Protein 9GLG (pdb70)

Nearest PDB structures (foldseek):
  8pdk-assembly1_A  TM=1.006E+00  e=5.054E-26  Thermus thermophilus HB27
  8pfa-assembly1_B  TM=9.956E-01  e=6.028E-24  Thermus thermophilus HB27
  8pe0-assembly1_B  TM=9.947E-01  e=2.847E-23  Thermus thermophilus HB27
  6f8l-assembly1_O  TM=7.050E-01  e=6.659E-19  Thermus thermophilus HB8
  6ejf-assembly1_O  TM=6.370E-01  e=2.970E-19  Thermus thermophilus HB8

Radius of gyration: 21.26 Å; Cα contacts (8 Å, |Δi|>4): 425; chains: 2; bounding box: 48×56×34 Å

Organism: Thermus thermophilus (strain ATCC BAA-163 / DSM 7039 / HB27) (NCBI:txid262724)

Structure (mmCIF, N/CA/C/O backbone):
data_9GLG
#
_entry.id   9GLG
#
_cell.length_a   108.099
_cell.length_b   108.099
_cell.length_c   86.183
_cell.angle_alpha   90.000
_cell.angle_beta   90.000
_cell.angle_gamma   120.000
#
_symmetry.space_group_name_H-M   'H 3'
#
loop_
_entity.id
_entity.type
_entity.pdbx_description
1 polymer 'ATP-binding motif-containing protein pilF'
2 non-polymer "9,9'-[(2R,3R,3aS,5S,7aR,9R,10R,10aS,12S,14aR)-3,5,10,12-tetrahydroxy-5,12-dioxidooctahydro-2H,7H-difuro[3,2-d:3',2'-j][1,3,7,9,2,8]tetraoxadiphosphacyclododecine-2,9-diyl]bis(2-amino-1,9-dihydro-6H-purin-6-one)"
3 non-polymer 'SULFATE ION'
4 non-polymer 'ACETATE ION'
5 water water
#
loop_
_atom_site.group_PDB
_atom_site.id
_atom_site.type_symbol
_atom_site.label_atom_id
_atom_site.label_alt_id
_atom_site.label_comp_id
_atom_site.label_asym_id
_atom_site.label_entity_id
_atom_site.label_seq_id
_atom_site.pdbx_PDB_ins_code
_atom_site.Cartn_x
_atom_site.Cartn_y
_atom_site.Cartn_z
_atom_site.occupancy
_atom_site.B_iso_or_equiv
_atom_site.auth_seq_id
_atom_site.auth_comp_id
_atom_site.auth_asym_id
_atom_site.auth_atom_id
_atom_site.pdbx_PDB_model_num
ATOM 1 N N . LYS A 1 8 ? -24.56108 9.39756 7.64716 1.000 85.16183 164 LYS A N 1
ATOM 2 C CA . LYS A 1 8 ? -25.54360 10.27884 7.02975 1.000 75.06990 164 LYS A CA 1
ATOM 3 C C . LYS A 1 8 ? -24.90519 11.59344 6.59065 1.000 70.22495 164 LYS A C 1
ATOM 4 O O . LYS A 1 8 ? -25.47797 12.66835 6.78163 1.000 74.08222 164 LYS A O 1
ATOM 6 N N . ASP A 1 9 ? -23.71335 11.50289 6.00640 1.000 55.47126 165 ASP A N 1
ATOM 7 C CA . ASP A 1 9 ? -23.05892 12.68253 5.46089 1.000 51.42452 165 ASP A CA 1
ATOM 8 C C . ASP A 1 9 ? -23.83066 13.20503 4.25507 1.000 48.85585 165 ASP A C 1
ATOM 9 O O . ASP A 1 9 ? -24.52377 12.45648 3.56082 1.000 52.12323 165 ASP A O 1
ATOM 14 N N . LEU A 1 10 ? -23.70199 14.50452 4.00292 1.000 45.95374 166 LEU A N 1
ATOM 15 C CA . LEU A 1 10 ? -24.39191 15.10057 2.87083 1.000 41.53916 166 LEU A CA 1
ATOM 16 C C . LEU A 1 10 ? -23.76997 14.62989 1.56286 1.000 42.39627 166 LEU A C 1
ATOM 17 O O . LEU A 1 10 ? -22.55190 14.45716 1.46077 1.000 42.58042 166 LEU A O 1
ATOM 22 N N . LYS A 1 11 ? -24.61946 14.40099 0.56565 1.000 37.76802 167 LYS A N 1
ATOM 23 C CA . LYS A 1 11 ? -24.14823 14.14310 -0.78615 1.000 33.98156 167 LYS A CA 1
ATOM 24 C C . LYS A 1 11 ? -23.86318 15.46368 -1.49845 1.000 35.87971 167 LYS A C 1
ATOM 25 O O . LYS A 1 11 ? -24.16111 16.54850 -0.99164 1.000 36.01352 167 LYS A O 1
ATOM 31 N N . LEU A 1 12 ? -23.28184 15.35713 -2.69695 1.000 30.91226 168 LEU A N 1
ATOM 32 C CA . LEU A 1 12 ? -22.82808 16.53915 -3.42927 1.000 28.17112 168 LEU A CA 1
ATOM 33 C C . LEU A 1 12 ? -23.95518 17.53918 -3.65477 1.000 28.92933 168 LEU A C 1
ATOM 34 O O . LEU A 1 12 ? -23.77192 18.75125 -3.46212 1.000 31.48519 168 LEU A O 1
ATOM 39 N N . GLY A 1 13 ? -25.10752 17.06129 -4.12707 1.000 29.64973 169 GLY A N 1
ATOM 40 C CA . GLY A 1 13 ? -26.18983 17.98509 -4.43101 1.000 32.53894 169 GLY A CA 1
ATOM 41 C C . GLY A 1 13 ? -26.67727 18.71101 -3.19448 1.000 38.26602 169 GLY A C 1
ATOM 42 O O . GLY A 1 13 ? -26.88423 19.93228 -3.21474 1.000 35.66286 169 GLY A O 1
ATOM 43 N N . GLU A 1 14 ? -26.82257 17.97290 -2.09067 1.000 33.95103 170 GLU A N 1
ATOM 44 C CA . GLU A 1 14 ? -27.26229 18.55768 -0.82835 1.000 42.56581 170 GLU A CA 1
ATOM 45 C C . GLU A 1 14 ? -26.28518 19.62220 -0.34952 1.000 37.87273 170 GLU A C 1
ATOM 46 O O . GLU A 1 14 ? -26.70021 20.67359 0.15895 1.000 38.87775 170 GLU A O 1
ATOM 52 N N . LEU A 1 15 ? -24.98252 19.36207 -0.50478 1.000 34.27116 171 LEU A N 1
ATOM 53 C CA . LEU A 1 15 ? -23.96280 20.33056 -0.11306 1.000 32.89586 171 LEU A CA 1
ATOM 54 C C . LEU A 1 15 ? -24.04693 21.58786 -0.96201 1.000 32.81808 171 LEU A C 1
ATOM 55 O O . LEU A 1 15 ? -23.98263 22.70425 -0.43863 1.000 33.09150 171 LEU A O 1
ATOM 60 N N . LEU A 1 16 ? -24.17234 21.42539 -2.28239 1.000 29.82378 172 LEU A N 1
ATOM 61 C CA . LEU A 1 16 ? -24.28702 22.59423 -3.15067 1.000 30.47455 172 LEU A CA 1
ATOM 62 C C . LEU A 1 16 ? -25.55435 23.37961 -2.85442 1.000 33.30569 172 LEU A C 1
ATOM 63 O O . LEU A 1 16 ? -25.54510 24.61485 -2.90368 1.000 31.92453 172 LEU A O 1
ATOM 68 N N . LEU A 1 17 ? -26.66363 22.67863 -2.58086 1.000 31.74085 173 LEU A N 1
ATOM 69 C CA . LEU A 1 17 ? -27.90750 23.35600 -2.22710 1.000 33.03443 173 LEU A CA 1
ATOM 70 C C . LEU A 1 17 ? -27.73671 24.17788 -0.95697 1.000 38.02720 173 LEU A C 1
ATOM 71 O O . LEU A 1 17 ? -28.14484 25.34430 -0.89023 1.000 38.72483 173 LEU A O 1
ATOM 76 N N . GLN A 1 18 ? -27.13533 23.56977 0.06719 1.000 37.73571 174 GLN A N 1
ATOM 77 C CA . GLN A 1 18 ? -26.94936 24.22615 1.35478 1.000 40.41938 174 GLN A CA 1
ATOM 78 C C . GLN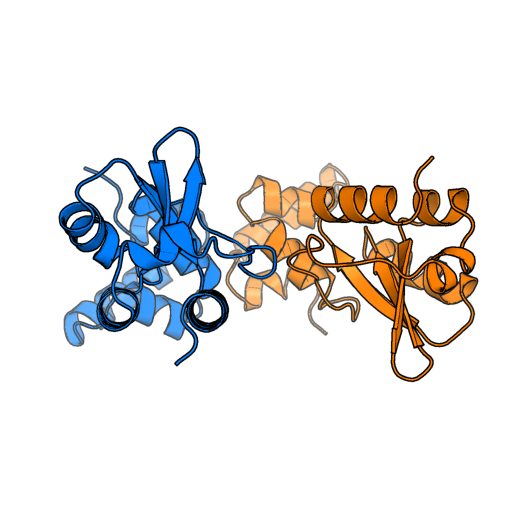 A 1 18 ? -26.02247 25.42685 1.24009 1.000 40.36520 174 GLN A C 1
ATOM 79 O O . GLN A 1 18 ? -26.20546 26.42745 1.94598 1.000 40.55363 174 GLN A O 1
ATOM 85 N N . LYS A 1 19 ? -25.03688 25.34696 0.35878 1.000 34.01266 175 LYS A N 1
ATOM 86 C CA . LYS A 1 19 ? -24.10775 26.45377 0.14730 1.000 38.33955 175 LYS A CA 1
ATOM 87 C C . LYS A 1 19 ? -24.71426 27.57806 -0.68409 1.000 41.66338 175 LYS A C 1
ATOM 88 O O . LYS A 1 19 ? -24.10388 28.64951 -0.79139 1.000 40.55111 175 LYS A O 1
ATOM 94 N N . GLY A 1 20 ? -25.87410 27.35353 -1.29028 1.000 36.37522 176 GLY A N 1
ATOM 95 C CA . GLY A 1 20 ? -26.52200 28.36186 -2.10520 1.000 38.75612 176 GLY A CA 1
ATOM 96 C C . GLY A 1 20 ? -25.99797 28.46132 -3.51629 1.000 38.26187 176 GLY A C 1
ATOM 97 O O . GLY A 1 20 ? -26.22641 29.48201 -4.17872 1.000 35.66343 176 GLY A O 1
ATOM 98 N N . TRP A 1 21 ? -25.30153 27.43238 -4.00532 1.000 31.03260 177 TRP A N 1
ATOM 99 C CA . TRP A 1 21 ? -24.67678 27.50162 -5.31952 1.000 29.37417 177 TRP A CA 1
ATOM 100 C C . TRP A 1 21 ? -25.47885 26.79808 -6.40271 1.000 31.70515 177 TRP A C 1
ATOM 101 O O . TRP A 1 21 ? -25.17774 26.98034 -7.58417 1.000 35.14237 177 TRP A O 1
ATOM 112 N N . ILE A 1 22 ? -26.47496 25.98576 -6.04655 1.000 29.92462 178 ILE A N 1
ATOM 113 C CA . ILE A 1 22 ? -27.45226 25.52710 -7.02145 1.000 30.80837 178 ILE A CA 1
ATOM 114 C C . ILE A 1 22 ? -28.83190 25.69721 -6.40769 1.000 34.18028 178 ILE A C 1
ATOM 115 O O . ILE A 1 22 ? -28.99648 25.75100 -5.18660 1.000 35.26041 178 ILE A O 1
ATOM 120 N N . SER A 1 23 ? -29.83049 25.77982 -7.27512 1.000 34.34040 179 SER A N 1
ATOM 121 C CA . SER A 1 23 ? -31.21683 25.82174 -6.84553 1.000 40.29823 179 SER A CA 1
ATOM 122 C C . SER A 1 23 ? -31.78280 24.40659 -6.73989 1.000 36.65498 179 SER A C 1
ATOM 123 O O . SER A 1 23 ? -31.21007 23.44271 -7.25369 1.000 38.44175 179 SER A O 1
ATOM 126 N N . ARG A 1 24 ? -32.92551 24.28453 -6.05796 1.000 41.47064 180 ARG A N 1
ATOM 127 C CA . ARG A 1 24 ? -33.52976 22.96217 -5.93382 1.000 40.29440 180 ARG A CA 1
ATOM 128 C C . ARG A 1 24 ? -33.98964 22.44341 -7.29266 1.000 44.18118 180 ARG A C 1
ATOM 129 O O . ARG A 1 24 ? -33.86603 21.24678 -7.58260 1.000 44.26263 180 ARG A O 1
ATOM 137 N N . GLU A 1 25 ? -34.50996 23.33306 -8.14209 1.000 45.41347 181 GLU A N 1
ATOM 138 C CA . GLU A 1 25 ? -34.95154 22.92167 -9.47116 1.000 47.28133 181 GLU A CA 1
ATOM 139 C C . GLU A 1 25 ? -33.77414 22.48019 -10.33387 1.000 45.12372 181 GLU A C 1
ATOM 140 O O . GLU A 1 25 ? -33.88224 21.50812 -11.09087 1.000 47.99459 181 GLU A O 1
ATOM 142 N N . ALA A 1 26 ? -32.63673 23.17405 -10.22901 1.000 40.41032 182 ALA A N 1
ATOM 143 C CA . ALA A 1 26 ? -31.45821 22.75399 -10.98201 1.000 39.72626 182 ALA A CA 1
ATOM 144 C C . ALA A 1 26 ? -30.95577 21.39658 -10.50601 1.000 42.02216 182 ALA A C 1
ATOM 145 O O . ALA A 1 26 ? -30.50604 20.57579 -11.31717 1.000 42.24791 182 ALA A O 1
ATOM 147 N N . LEU A 1 27 ? -31.00696 21.14502 -9.19471 1.000 38.30130 183 LEU A N 1
ATOM 148 C CA . LEU A 1 27 ? -30.58061 19.84350 -8.68459 1.000 41.06437 183 LEU A CA 1
ATOM 149 C C . LEU A 1 27 ? -31.50292 18.73827 -9.18173 1.000 39.52048 183 LEU A C 1
ATOM 150 O O . LEU A 1 27 ? -31.03713 17.70553 -9.67805 1.000 40.37422 183 LEU A O 1
ATOM 155 N N . GLU A 1 28 ? -32.81942 18.93710 -9.04983 1.000 39.35649 184 GLU A N 1
ATOM 156 C CA . GLU A 1 28 ? -33.77034 17.93804 -9.52887 1.000 44.49120 184 GLU A CA 1
ATOM 157 C C . GLU A 1 28 ? -33.58747 17.67572 -11.01950 1.000 47.28492 184 GLU A C 1
ATOM 158 O O . GLU A 1 28 ? -33.63734 16.52320 -11.46555 1.000 48.10638 184 GLU A O 1
ATOM 164 N N . GLU A 1 29 ? -33.34405 18.73177 -11.79824 1.000 50.24500 185 GLU A N 1
ATOM 165 C CA . GLU A 1 29 ? -33.13628 18.57865 -13.23447 1.000 48.19317 185 GLU A CA 1
ATOM 166 C C . GLU A 1 29 ? -31.91828 17.71183 -13.53259 1.000 48.09643 185 GLU A C 1
ATOM 167 O O . GLU A 1 29 ? -31.96084 16.85184 -14.42330 1.000 47.36500 185 GLU A O 1
ATOM 173 N N . ALA A 1 30 ? -30.82523 17.92121 -12.79351 1.000 41.73154 186 ALA A N 1
ATOM 174 C CA . ALA A 1 30 ? -29.62020 17.12701 -13.00586 1.000 38.50789 186 ALA A CA 1
ATOM 175 C C . ALA A 1 30 ? -29.81952 15.67795 -12.58438 1.000 43.23850 186 ALA A C 1
ATOM 176 O O . ALA A 1 30 ? -29.32576 14.76076 -13.25146 1.000 44.15395 186 ALA A O 1
ATOM 178 N N . LEU A 1 31 ? -30.51396 15.44899 -11.46691 1.000 40.38381 187 LEU A N 1
ATOM 179 C CA . LEU A 1 31 ? -30.75391 14.07625 -11.02208 1.000 46.14598 187 LEU A CA 1
ATOM 180 C C . LEU A 1 31 ? -31.66114 13.32616 -11.99121 1.000 47.13758 187 LEU A C 1
ATOM 181 O O . LEU A 1 31 ? -31.47408 12.12486 -12.21940 1.000 46.80642 187 LEU A O 1
ATOM 186 N N . VAL A 1 32 ? -32.65088 14.01425 -12.56603 1.000 47.38379 188 VAL A N 1
ATOM 187 C CA . VAL A 1 32 ? -33.54304 13.37187 -13.53151 1.000 50.02392 188 VAL A CA 1
ATOM 188 C C . VAL A 1 32 ? -32.75784 12.93488 -14.76024 1.000 48.56858 188 VAL A C 1
ATOM 189 O O . VAL A 1 32 ? -32.95364 11.83003 -15.28230 1.000 53.52363 188 VAL A O 1
ATOM 193 N N . GLU A 1 33 ? -31.84219 13.78698 -15.22875 1.000 48.90442 189 GLU A N 1
ATOM 194 C CA . GLU A 1 33 ? -31.00673 13.41833 -16.36564 1.000 46.16401 189 GLU A CA 1
ATOM 195 C C . GLU A 1 33 ? -30.09058 12.25663 -16.00845 1.000 43.93361 189 GLU A C 1
ATOM 196 O O . GLU A 1 33 ? -29.96049 11.29419 -16.77347 1.000 46.21590 189 GLU A O 1
ATOM 202 N N . GLN A 1 34 ? -29.45655 12.32212 -14.83433 1.000 43.81610 190 GLN A N 1
ATOM 203 C CA . GLN A 1 34 ? -28.57533 11.23593 -14.41786 1.000 39.65428 190 GLN A CA 1
ATOM 204 C C . GLN A 1 34 ? -29.30822 9.90051 -14.39844 1.000 42.53257 190 GLN A C 1
ATOM 205 O O . GLN A 1 34 ? -28.74061 8.87095 -14.78208 1.000 45.68978 190 GLN A O 1
ATOM 211 N N . GLU A 1 35 ? -30.57099 9.89659 -13.95765 1.000 44.94018 191 GLU A N 1
ATOM 212 C CA . GLU A 1 35 ? -31.34495 8.65981 -13.95194 1.000 49.05028 191 GLU A CA 1
ATOM 213 C C . GLU A 1 35 ? -31.45844 8.06760 -15.35160 1.000 54.20623 191 GLU A C 1
ATOM 214 O O . GLU A 1 35 ? -31.59701 6.84667 -15.50289 1.000 60.74348 191 GLU A O 1
ATOM 216 N N . LYS A 1 36 ? -31.38026 8.90664 -16.38254 1.000 52.96738 192 LYS A N 1
ATOM 217 C CA . LYS A 1 36 ? -31.44576 8.42830 -17.75587 1.000 55.28927 192 LYS A CA 1
ATOM 218 C C . LYS A 1 36 ? -30.07522 8.14831 -18.35704 1.000 58.62309 192 LYS A C 1
ATOM 219 O O . LYS A 1 36 ? -29.95530 7.26734 -19.21620 1.000 64.30902 192 LYS A O 1
ATOM 221 N N . THR A 1 37 ? -29.03439 8.85969 -17.91804 1.000 52.67352 193 THR A N 1
ATOM 222 C CA . THR A 1 37 ? -27.73756 8.82103 -18.58566 1.000 50.91265 193 THR A CA 1
ATOM 223 C C . THR A 1 37 ? -26.63613 8.14788 -17.78552 1.000 46.61972 193 THR A C 1
ATOM 224 O O . THR A 1 37 ? -25.68091 7.64529 -18.38190 1.000 52.11071 193 THR A O 1
ATOM 228 N N . GLY A 1 38 ? -26.72192 8.14747 -16.45896 1.000 42.86198 194 GLY A N 1
ATOM 229 C CA . GLY A 1 38 ? -25.64771 7.62862 -15.64148 1.000 43.69126 194 GLY A CA 1
ATOM 230 C C . GLY A 1 38 ? -24.40771 8.49379 -15.56737 1.000 44.68985 194 GLY A C 1
ATOM 231 O O . GLY A 1 38 ? -23.41205 8.06105 -14.97452 1.000 45.33073 194 GLY A O 1
ATOM 232 N N . ASP A 1 39 ? -24.42490 9.69419 -16.15120 1.000 40.61498 195 ASP A N 1
ATOM 233 C CA . ASP A 1 39 ? -23.28764 10.60006 -16.03578 1.000 38.26968 195 ASP A CA 1
ATOM 234 C C . ASP A 1 39 ? -23.07772 11.01377 -14.58039 1.000 34.48375 195 ASP A C 1
ATOM 235 O O . ASP A 1 39 ? -23.99766 10.97600 -13.75740 1.000 37.97643 195 ASP A O 1
ATOM 240 N N . LEU A 1 40 ? -21.83796 11.39757 -14.26923 1.000 33.38290 196 LEU A N 1
ATOM 241 C CA . LEU A 1 40 ? -21.50650 11.93842 -12.95134 1.000 33.26869 196 LEU A CA 1
ATOM 242 C C . LEU A 1 40 ? -22.32448 13.19026 -12.66805 1.000 34.35196 196 LEU A C 1
ATOM 243 O O . LEU A 1 40 ? -22.47471 14.05235 -13.53748 1.000 33.63098 196 LEU A O 1
ATOM 248 N N . LEU A 1 41 ? -22.82350 13.31299 -11.43236 1.000 31.82560 197 LEU A N 1
ATOM 249 C CA . LEU A 1 41 ? -23.72866 14.42138 -11.12726 1.000 36.01684 197 LEU A CA 1
ATOM 250 C C . LEU A 1 41 ? -23.03855 15.76575 -11.31384 1.000 33.33825 197 LEU A C 1
ATOM 251 O O . LEU A 1 41 ? -23.60036 16.68331 -11.92476 1.000 30.93324 197 LEU A O 1
ATOM 256 N N . GLY A 1 42 ? -21.82317 15.90710 -10.78207 1.000 29.56982 198 GLY A N 1
ATOM 257 C CA . GLY A 1 42 ? -21.11825 17.17486 -10.91817 1.000 27.96554 198 GLY A CA 1
ATOM 258 C C . GLY A 1 42 ? -20.91351 17.57217 -12.36494 1.000 29.39456 198 GLY A C 1
ATOM 259 O O . GLY A 1 42 ? -21.03539 18.74856 -12.71928 1.000 28.42351 198 GLY A O 1
ATOM 260 N N . ARG A 1 43 ? -20.62401 16.59738 -13.22559 1.000 29.42850 199 ARG A N 1
ATOM 261 C CA . ARG A 1 43 ? -20.45259 16.89424 -14.64601 1.000 31.81130 199 ARG A CA 1
ATOM 262 C C . ARG A 1 43 ? -21.74322 17.42585 -15.26282 1.000 28.31173 199 ARG A C 1
ATOM 263 O O . ARG A 1 43 ? -21.71163 18.36527 -16.06987 1.000 30.98576 199 ARG A O 1
ATOM 271 N N . ILE A 1 44 ? -22.88890 16.83418 -14.90391 1.000 27.71731 200 ILE A N 1
ATOM 272 C CA . ILE A 1 44 ? -24.17206 17.33758 -15.39958 1.000 30.45467 200 ILE A CA 1
ATOM 273 C C . ILE A 1 44 ? -24.42098 18.75610 -14.89219 1.000 29.97019 200 ILE A C 1
ATOM 274 O O . ILE A 1 44 ? -24.84117 19.64108 -15.64763 1.000 31.65057 200 ILE A O 1
ATOM 279 N N . LEU A 1 45 ? -24.15957 18.99726 -13.60682 1.000 30.46633 201 LEU A N 1
ATOM 280 C CA . LEU A 1 45 ? -24.45551 20.30452 -13.03033 1.000 30.64521 201 LEU A CA 1
ATOM 281 C C . LEU A 1 45 ? -23.59478 21.39201 -13.66604 1.000 28.68698 201 LEU A C 1
ATOM 282 O O . LEU A 1 45 ? -24.08177 22.49316 -13.94069 1.000 29.06850 201 LEU A O 1
ATOM 287 N N . VAL A 1 46 ? -22.31550 21.09535 -13.91343 1.000 28.02299 202 VAL A N 1
ATOM 288 C CA . VAL A 1 46 ? -21.43256 22.07170 -14.55962 1.000 27.72879 202 VAL A CA 1
ATOM 289 C C . VAL A 1 46 ? -21.85832 22.31051 -16.00634 1.000 30.33009 202 VAL A C 1
ATOM 290 O O . VAL A 1 46 ? -21.85561 23.45374 -16.49233 1.000 31.22674 202 VAL A O 1
ATOM 294 N N . ARG A 1 47 ? -22.26186 21.24786 -16.71383 1.000 30.21983 203 ARG A N 1
ATOM 295 C CA . ARG A 1 47 ? -22.77267 21.41704 -18.07325 1.000 30.80179 203 ARG A CA 1
ATOM 296 C C . ARG A 1 47 ? -23.97493 22.34474 -18.09203 1.000 30.54926 203 ARG A C 1
ATOM 297 O O . ARG A 1 47 ? -24.16864 23.11435 -19.04619 1.000 36.40854 203 ARG A O 1
ATOM 305 N N . LYS A 1 48 ? -24.80093 22.28220 -17.05133 1.000 31.71123 204 LYS A N 1
ATOM 306 C CA . LYS A 1 48 ? -26.00449 23.09307 -16.97114 1.000 36.56268 204 LYS A CA 1
ATOM 307 C C . LYS A 1 48 ? -25.76766 24.44537 -16.31264 1.000 35.02658 204 LYS A C 1
ATOM 308 O O . LYS A 1 48 ? -26.72098 25.21380 -16.15907 1.000 38.73700 204 LYS A O 1
ATOM 314 N N . GLY A 1 49 ? -24.52705 24.76135 -15.93934 1.000 31.03061 205 GLY A N 1
ATOM 315 C CA . GLY A 1 49 ? -24.18800 26.12662 -15.57293 1.000 33.41557 205 GLY A CA 1
ATOM 316 C C . GLY A 1 49 ? -23.46667 26.34827 -14.25884 1.000 31.69237 205 GLY A C 1
ATOM 317 O O . GLY A 1 49 ? -23.04337 27.47642 -13.98799 1.000 31.89020 205 GLY A O 1
ATOM 318 N N . LEU A 1 50 ? -23.32174 25.31834 -13.42872 1.000 28.66720 206 LEU A N 1
ATOM 319 C CA . LEU A 1 50 ? -22.58666 25.47784 -12.17917 1.000 26.72456 206 LEU A CA 1
ATOM 320 C C . LEU A 1 50 ? -21.12262 25.78802 -12.49490 1.000 26.40275 206 LEU A C 1
ATOM 321 O O . LEU A 1 50 ? -20.53098 25.11533 -13.34838 1.000 27.78368 206 LEU A O 1
ATOM 326 N N . PRO A 1 51 ? -20.50825 26.79828 -11.85892 1.000 25.95761 207 PRO A N 1
ATOM 327 C CA . PRO A 1 51 ? -19.06580 27.00257 -12.06224 1.000 28.08193 207 PRO A CA 1
ATOM 328 C C . PRO A 1 51 ? -18.26810 25.77665 -11.63616 1.000 28.02992 207 PRO A C 1
ATOM 329 O O . PRO A 1 51 ? -18.49884 25.19603 -10.57339 1.000 26.17960 207 PRO A O 1
ATOM 333 N N . GLU A 1 52 ? -17.30720 25.38627 -12.47448 1.000 28.00714 208 GLU A N 1
ATOM 334 C CA . GLU A 1 52 ? -16.46912 24.24218 -12.13304 1.000 28.09915 208 GLU A CA 1
ATOM 335 C C . GLU A 1 52 ? -15.82623 24.41989 -10.75905 1.000 27.85286 208 GLU A C 1
ATOM 336 O O . GLU A 1 52 ? -15.66559 23.44787 -10.01011 1.000 26.06754 208 GLU A O 1
ATOM 342 N N . GLU A 1 53 ? -15.42953 25.65276 -10.41328 1.000 27.69766 209 GLU A N 1
ATOM 343 C CA . GLU A 1 53 ? -14.80997 25.85744 -9.10770 1.000 29.14313 209 GLU A CA 1
ATOM 344 C C . GLU A 1 53 ? -15.78557 25.62714 -7.96773 1.000 28.56833 209 GLU A C 1
ATOM 345 O O . GLU A 1 53 ? -15.38264 25.13574 -6.90399 1.000 28.08913 209 GLU A O 1
ATOM 351 N N . ALA A 1 54 ? -17.05823 25.96591 -8.16497 1.000 28.78017 210 ALA A N 1
ATOM 352 C CA . ALA A 1 54 ? -18.06858 25.66711 -7.15410 1.000 28.01679 210 ALA A CA 1
ATOM 353 C C . ALA A 1 54 ? -18.15707 24.16360 -6.91009 1.000 27.30953 210 ALA A C 1
ATOM 354 O O . ALA A 1 54 ? -18.20888 23.71542 -5.75769 1.000 26.98977 210 ALA A O 1
ATOM 356 N N . LEU A 1 55 ? -18.15279 23.36993 -7.98860 1.000 24.82033 211 LEU A N 1
ATOM 357 C CA . LEU A 1 55 ? -18.17481 21.91660 -7.85955 1.000 24.62770 211 LEU A CA 1
ATOM 358 C C . LEU A 1 55 ? -16.97823 21.42705 -7.05419 1.000 23.55886 211 LEU A C 1
ATOM 359 O O . LEU A 1 55 ? -17.12501 20.62079 -6.13433 1.000 25.93029 211 LEU A O 1
ATOM 364 N N . TYR A 1 56 ? -15.78329 21.92939 -7.36892 1.000 24.71373 212 TYR A N 1
ATOM 365 C CA . TYR A 1 56 ? -14.59593 21.36956 -6.72925 1.000 24.65808 212 TYR A CA 1
ATOM 366 C C . TYR A 1 56 ? -14.50575 21.79409 -5.27112 1.000 24.26162 212 TYR A C 1
ATOM 367 O O . TYR A 1 56 ? -14.03893 21.01731 -4.43083 1.000 26.14772 212 TYR A O 1
ATOM 376 N N . ARG A 1 57 ? -14.92903 23.02906 -4.95620 1.000 24.89134 213 ARG A N 1
ATOM 377 C CA . ARG A 1 57 ? -15.02108 23.44073 -3.55421 1.000 25.66059 213 ARG A CA 1
ATOM 378 C C . ARG A 1 57 ? -15.95076 22.52970 -2.76442 1.000 26.54814 213 ARG A C 1
ATOM 379 O O . ARG A 1 57 ? -15.63552 22.14405 -1.63056 1.000 26.88581 213 ARG A O 1
ATOM 387 N N . ALA A 1 58 ? -17.11390 22.19487 -3.33546 1.000 27.11437 214 ALA A N 1
ATOM 388 C CA . ALA A 1 58 ? -18.03323 21.28383 -2.65105 1.000 24.86837 214 ALA A CA 1
ATOM 389 C C . ALA A 1 58 ? -17.46116 19.87583 -2.54124 1.000 24.97640 214 ALA A C 1
ATOM 390 O O . ALA A 1 58 ? -17.60852 19.22258 -1.49784 1.000 28.42721 214 ALA A O 1
ATOM 392 N N . LEU A 1 59 ? -16.84926 19.36521 -3.61665 1.000 24.85193 215 LEU A N 1
ATOM 393 C CA . LEU A 1 59 ? -16.25394 18.03153 -3.55550 1.000 25.16171 215 LEU A CA 1
ATOM 394 C C . LEU A 1 59 ? -15.14065 17.97829 -2.51646 1.000 25.26352 215 LEU A C 1
ATOM 395 O O . LEU A 1 59 ? -14.97346 16.96298 -1.81873 1.000 28.05921 215 LEU A O 1
ATOM 400 N N . ALA A 1 60 ? -14.35849 19.05719 -2.40661 1.000 26.54467 216 ALA A N 1
ATOM 401 C CA . ALA A 1 60 ? -13.30522 19.09886 -1.39583 1.000 26.83570 216 ALA A CA 1
ATOM 402 C C . ALA A 1 60 ? -13.89103 19.01871 0.00364 1.000 30.11826 216 ALA A C 1
ATOM 403 O O . ALA A 1 60 ? -13.41021 18.25170 0.84728 1.000 31.95343 216 ALA A O 1
ATOM 405 N N . GLU A 1 61 ? -14.94823 19.79299 0.26710 1.000 29.48418 217 GLU A N 1
ATOM 406 C CA . GLU A 1 61 ? -15.55058 19.75727 1.59663 1.000 31.13360 217 GLU A CA 1
ATOM 407 C C . GLU A 1 61 ? -16.16058 18.39070 1.88448 1.000 34.63913 217 GLU A C 1
ATOM 408 O O . GLU A 1 61 ? -16.05944 17.88179 3.00895 1.000 36.34098 217 GLU A O 1
ATOM 414 N N . GLU A 1 62 ? -16.78432 17.77579 0.87414 1.000 35.17560 218 GLU A N 1
ATOM 415 C CA . GLU A 1 62 ? -17.40315 16.46593 1.05986 1.000 34.61712 218 GLU A CA 1
ATOM 416 C C . GLU A 1 62 ? -16.38021 15.42391 1.49687 1.000 39.06302 218 GLU A C 1
ATOM 417 O O . GLU A 1 62 ? -16.68094 14.54826 2.32256 1.000 38.19035 218 GLU A O 1
ATOM 423 N N . LYS A 1 63 ? -15.16002 15.50964 0.97049 1.000 34.97211 219 LYS A N 1
ATOM 424 C CA . LYS A 1 63 ? -14.14437 14.48620 1.19029 1.000 37.48208 219 LYS A CA 1
ATOM 425 C C . LYS A 1 63 ? -13.07645 14.89715 2.19875 1.000 46.38653 219 LYS A C 1
ATOM 426 O O . LYS A 1 63 ? -12.07136 14.18954 2.34013 1.000 49.92596 219 LYS A O 1
ATOM 432 N N . GLY A 1 64 ? -13.26716 16.00673 2.90861 1.000 41.05376 220 GLY A N 1
ATOM 433 C CA . GLY A 1 64 ? -12.28089 16.43132 3.88989 1.000 42.18068 220 GLY A CA 1
ATOM 434 C C . GLY A 1 64 ? -10.95458 16.85786 3.30254 1.000 46.36404 220 GLY A C 1
ATOM 435 O O . GLY A 1 64 ? -9.91448 16.69864 3.95115 1.000 47.12263 220 GLY A O 1
ATOM 436 N N . LEU A 1 65 ? -10.96168 17.38854 2.08386 1.000 36.81755 221 LEU A N 1
ATOM 437 C CA . LEU A 1 65 ? -9.76758 17.86000 1.40529 1.000 33.10879 221 LEU A CA 1
ATOM 438 C C . LEU A 1 65 ? -9.72503 19.37736 1.46587 1.000 35.04625 221 LEU A C 1
ATOM 439 O O . LEU A 1 65 ? -10.76507 20.04678 1.48547 1.000 37.70239 221 LEU A O 1
ATOM 444 N N . GLU A 1 66 ? -8.51643 19.91956 1.48931 1.000 35.68732 222 GLU A N 1
ATOM 445 C CA . GLU A 1 66 ? -8.34753 21.36492 1.42125 1.000 37.54764 222 GLU A CA 1
ATOM 446 C C . GLU A 1 66 ? -8.32840 21.79327 -0.04086 1.000 34.86549 222 GLU A C 1
ATOM 447 O O . GLU A 1 66 ? -7.43939 21.38758 -0.79665 1.000 33.55382 222 GLU A O 1
ATOM 453 N N . PHE A 1 67 ? -9.28598 22.63707 -0.43757 1.000 31.02504 223 PHE A N 1
ATOM 454 C CA . PHE A 1 67 ? -9.28483 23.12390 -1.81077 1.000 29.99268 223 PHE A CA 1
ATOM 455 C C . PHE A 1 67 ? -8.15956 24.12968 -2.00164 1.000 29.55141 223 PHE A C 1
ATOM 456 O O . PHE A 1 67 ? -8.00351 25.06472 -1.21098 1.000 34.69289 223 PHE A O 1
ATOM 464 N N . LEU A 1 68 ? -7.36426 23.93456 -3.04768 1.000 30.76337 224 LEU A N 1
ATOM 465 C CA . LEU A 1 68 ? -6.25335 24.82284 -3.34704 1.000 32.18231 224 LEU A CA 1
ATOM 466 C C . LEU A 1 68 ? -6.68593 25.77889 -4.43699 1.000 32.84600 224 LEU A C 1
ATOM 467 O O . LEU A 1 68 ? -7.02115 25.34640 -5.54732 1.000 35.76227 224 LEU A O 1
ATOM 472 N N . GLU A 1 69 ? -6.66082 27.07500 -4.13389 1.000 41.12078 225 GLU A N 1
ATOM 473 C CA . GLU A 1 69 ? -7.09846 28.02806 -5.13365 1.000 40.83022 225 GLU A CA 1
ATOM 474 C C . GLU A 1 69 ? -6.07570 28.23293 -6.23392 1.000 46.01906 225 GLU A C 1
ATOM 475 O O . GLU A 1 69 ? -6.43094 28.70009 -7.31866 1.000 49.08497 225 GLU A O 1
ATOM 481 N N A SER A 1 70 ? -4.82465 27.86818 -5.98770 0.748 41.59923 226 SER A N 1
ATOM 482 N N B SER A 1 70 ? -4.82011 27.88200 -5.98426 0.252 40.47610 226 SER A N 1
ATOM 483 C CA A SER A 1 70 ? -3.78013 27.99958 -6.98386 0.748 35.95065 226 SER A CA 1
ATOM 484 C CA B SER A 1 70 ? -3.77470 27.99058 -6.98582 0.252 37.67137 226 SER A CA 1
ATOM 485 C C A SER A 1 70 ? -2.67810 27.01381 -6.63515 0.748 34.41906 226 SER A C 1
ATOM 486 C C B SER A 1 70 ? -2.68656 26.99158 -6.63637 0.252 35.14131 226 SER A C 1
ATOM 487 O O A SER A 1 70 ? -2.46090 26.71371 -5.45946 0.748 37.31054 226 SER A O 1
ATOM 488 O O B SER A 1 70 ? -2.48887 26.66111 -5.46481 0.252 36.27855 226 SER A O 1
ATOM 493 N N . THR A 1 71 ? -1.99715 26.50141 -7.66415 1.000 33.71940 227 THR A N 1
ATOM 494 C CA . THR A 1 71 ? -0.78505 25.71519 -7.47416 1.000 33.81784 227 THR A CA 1
ATOM 495 C C . THR A 1 71 ? 0.46119 26.47697 -7.90127 1.000 36.98980 227 THR A C 1
ATOM 496 O O . THR A 1 71 ? 1.56322 25.91874 -7.83195 1.000 35.92579 227 THR A O 1
ATOM 500 N N . GLU A 1 72 ? 0.31341 27.73321 -8.32310 1.000 39.92415 228 GLU A N 1
ATOM 501 C CA . GLU A 1 72 ? 1.41850 28.47893 -8.92168 1.000 42.29781 228 GLU A CA 1
ATOM 502 C C . GLU A 1 72 ? 2.53276 28.75644 -7.92123 1.000 49.95172 228 GLU A C 1
ATOM 503 O O . GLU A 1 72 ? 3.69221 28.92279 -8.32076 1.000 52.29006 228 GLU A O 1
ATOM 509 N N . GLY A 1 73 ? 2.21334 28.81549 -6.63120 1.000 44.45318 229 GLY A N 1
ATOM 510 C CA . GLY A 1 73 ? 3.19943 29.13529 -5.61923 1.000 46.94513 229 GLY A CA 1
ATOM 511 C C . GLY A 1 73 ? 3.89767 27.94082 -5.01062 1.000 47.18963 229 GLY A C 1
ATOM 512 O O . GLY A 1 73 ? 4.73431 28.10290 -4.11638 1.000 49.69515 229 GLY A O 1
ATOM 513 N N . ILE A 1 74 ? 3.57469 26.73736 -5.45860 1.000 39.23862 230 ILE A N 1
ATOM 514 C CA . ILE A 1 74 ? 4.15045 25.52166 -4.89433 1.000 38.00010 230 ILE A CA 1
ATOM 515 C C . ILE A 1 74 ? 5.47406 25.22909 -5.58598 1.000 40.81441 230 ILE A C 1
ATOM 516 O O . ILE A 1 74 ? 5.54706 25.19744 -6.82068 1.000 44.37574 230 ILE A O 1
ATOM 521 N N . VAL A 1 75 ? 6.51629 25.00079 -4.79217 1.000 42.71048 231 VAL A N 1
ATOM 522 C CA . VAL A 1 75 ? 7.77975 24.48693 -5.31524 1.000 43.17802 231 VAL A CA 1
ATOM 523 C C . VAL A 1 75 ? 7.86323 23.02859 -4.88734 1.000 36.43160 231 VAL A C 1
ATOM 524 O O . VAL A 1 75 ? 8.08775 22.74283 -3.70329 1.000 41.50495 231 VAL A O 1
ATOM 528 N N . PRO A 1 76 ? 7.62369 22.09153 -5.79821 1.000 37.67405 232 PRO A N 1
ATOM 529 C CA . PRO A 1 76 ? 7.54937 20.67559 -5.40460 1.000 35.48870 232 PRO A CA 1
ATOM 530 C C . PRO A 1 76 ? 8.88734 20.17839 -4.88064 1.000 39.80343 232 PRO A C 1
ATOM 531 O O . PRO A 1 76 ? 9.93014 20.35921 -5.51450 1.000 46.78077 232 PRO A O 1
ATOM 535 N N . ASP A 1 77 ? 8.84670 19.55833 -3.70827 1.000 34.48529 233 ASP A N 1
ATOM 536 C CA . ASP A 1 77 ? 10.04030 18.95531 -3.10911 1.000 38.40965 233 ASP A CA 1
ATOM 537 C C . ASP A 1 77 ? 10.39635 17.68464 -3.86907 1.000 35.27514 233 ASP A C 1
ATOM 538 O O . ASP A 1 77 ? 9.60359 16.72921 -3.86251 1.000 35.49474 233 ASP A O 1
ATOM 543 N N . PRO A 1 78 ? 11.57023 17.61383 -4.51357 1.000 36.49922 234 PRO A N 1
ATOM 544 C CA . PRO A 1 78 ? 11.93889 16.38118 -5.23243 1.000 41.63993 234 PRO A CA 1
ATOM 545 C C . PRO A 1 78 ? 11.91003 15.14016 -4.35662 1.000 41.55813 234 PRO A C 1
ATOM 546 O O . PRO A 1 78 ? 11.57539 14.05330 -4.85275 1.000 39.28361 234 PRO A O 1
ATOM 550 N N . SER A 1 79 ? 12.24937 15.27195 -3.06739 1.000 39.44851 235 SER A N 1
ATOM 551 C CA . SER A 1 79 ? 12.20273 14.13063 -2.15231 1.000 41.32529 235 SER A CA 1
ATOM 552 C C . SER A 1 79 ? 10.79536 13.55405 -2.03402 1.000 41.78701 235 SER A C 1
ATOM 553 O O . SER A 1 79 ? 10.62185 12.33047 -1.93598 1.000 41.23006 235 SER A O 1
ATOM 556 N N . ALA A 1 80 ? 9.78359 14.42105 -2.00997 1.000 38.04754 236 ALA A N 1
ATOM 557 C CA . ALA A 1 80 ? 8.40582 13.95158 -1.89399 1.000 36.69135 236 ALA A CA 1
ATOM 558 C C . ALA A 1 80 ? 7.94111 13.27400 -3.17917 1.000 35.71711 236 ALA A C 1
ATOM 559 O O . ALA A 1 80 ? 7.19614 12.28433 -3.13830 1.000 32.03868 236 ALA A O 1
ATOM 561 N N . ALA A 1 81 ? 8.36032 13.79615 -4.33395 1.000 32.65286 237 ALA A N 1
ATOM 562 C CA . ALA A 1 81 ? 7.90644 13.23075 -5.60207 1.000 32.27087 237 ALA A CA 1
ATOM 563 C C . ALA A 1 81 ? 8.41542 11.80216 -5.80137 1.000 33.41919 237 ALA A C 1
ATOM 564 O O . ALA A 1 81 ? 7.77852 11.01461 -6.51080 1.000 35.68426 237 ALA A O 1
ATOM 566 N N . LEU A 1 82 ? 9.54189 11.44093 -5.17442 1.000 35.72263 238 LEU A N 1
ATOM 567 C CA . LEU A 1 82 ? 10.05519 10.07423 -5.27302 1.000 38.68943 238 LEU A CA 1
ATOM 568 C C . LEU A 1 82 ? 9.12334 9.04734 -4.63973 1.000 35.55489 238 LEU A C 1
ATOM 569 O O . LEU A 1 82 ? 9.24062 7.84947 -4.93875 1.000 41.24430 238 LEU A O 1
ATOM 574 N N . LEU A 1 83 ? 8.21905 9.48101 -3.75488 1.000 37.08596 239 LEU A N 1
ATOM 575 C CA . LEU A 1 83 ? 7.32704 8.56404 -3.05474 1.000 36.72203 239 LEU A CA 1
ATOM 576 C C . LEU A 1 83 ? 6.27436 7.95608 -3.97054 1.000 46.82397 239 LEU A C 1
ATOM 577 O O . LEU A 1 83 ? 5.61592 6.98293 -3.58191 1.000 41.56858 239 LEU A O 1
ATOM 582 N N . LEU A 1 84 ? 6.09266 8.50196 -5.16581 1.000 37.25077 240 LEU A N 1
ATOM 583 C CA . LEU A 1 84 ? 5.23878 7.90383 -6.17800 1.000 36.08592 240 LEU A CA 1
ATOM 584 C C . LEU A 1 84 ? 5.98565 7.91771 -7.49260 1.000 32.79132 240 LEU A C 1
ATOM 585 O O . LEU A 1 84 ? 6.54927 8.95213 -7.88128 1.000 38.02978 240 LEU A O 1
ATOM 590 N N . LEU A 1 85 ? 5.97345 6.78492 -8.18043 1.000 40.86512 241 LEU A N 1
ATOM 591 C CA . LEU A 1 85 ? 6.45869 6.75980 -9.54826 1.000 39.80453 241 LEU A CA 1
ATOM 592 C C . LEU A 1 85 ? 5.61327 7.69819 -10.39568 1.000 42.18097 241 LEU A C 1
ATOM 593 O O . LEU A 1 85 ? 4.41801 7.89053 -10.14112 1.000 38.78665 241 LEU A O 1
ATOM 598 N N . ARG A 1 86 ? 6.25702 8.31552 -11.39072 1.000 42.54208 242 ARG A N 1
ATOM 599 C CA . ARG A 1 86 ? 5.55123 9.24805 -12.26089 1.000 42.02745 242 ARG A CA 1
ATOM 600 C C . ARG A 1 86 ? 4.27773 8.62925 -12.82683 1.000 45.96284 242 ARG A C 1
ATOM 601 O O . ARG A 1 86 ? 3.21863 9.27371 -12.83998 1.000 39.32418 242 ARG A O 1
ATOM 609 N N . SER A 1 87 ? 4.36458 7.37536 -13.29492 1.000 45.34762 243 SER A N 1
ATOM 610 C CA . SER A 1 87 ? 3.19382 6.70914 -13.85987 1.000 44.75762 243 SER A CA 1
ATOM 611 C C . SER A 1 87 ? 2.07136 6.58460 -12.83884 1.000 39.31537 243 SER A C 1
ATOM 612 O O . SER A 1 87 ? 0.89289 6.68413 -13.20060 1.000 42.11390 243 SER A O 1
ATOM 615 N N . ASP A 1 88 ? 2.40969 6.38753 -11.56024 1.000 39.39294 244 ASP A N 1
ATOM 616 C CA . ASP A 1 88 ? 1.38346 6.32594 -10.52459 1.000 36.77985 244 ASP A CA 1
ATOM 617 C C . ASP A 1 88 ? 0.82024 7.71237 -10.21386 1.000 37.42744 244 ASP A C 1
ATOM 618 O O . ASP A 1 88 ? -0.39094 7.86939 -10.01392 1.000 33.07811 244 ASP A O 1
ATOM 623 N N . ALA A 1 89 ? 1.68199 8.73237 -10.14603 1.000 31.35303 245 ALA A N 1
ATOM 624 C CA . ALA A 1 89 ? 1.18196 10.08163 -9.92137 1.000 27.43551 245 ALA A CA 1
ATOM 625 C C . ALA A 1 89 ? 0.16738 10.47456 -10.98964 1.000 30.15433 245 ALA A C 1
ATOM 626 O O . ALA A 1 89 ? -0.83948 11.12089 -10.68896 1.000 31.23084 245 ALA A O 1
ATOM 628 N N . LEU A 1 90 ? 0.39602 10.05305 -12.23501 1.000 32.45575 246 LEU A N 1
ATOM 629 C CA . LEU A 1 90 ? -0.49205 10.42178 -13.33462 1.000 32.32664 246 LEU A CA 1
ATOM 630 C C . LEU A 1 90 ? -1.79609 9.62768 -13.28998 1.000 36.73061 246 LEU A C 1
ATOM 631 O O . LEU A 1 90 ? -2.89043 10.19346 -13.42794 1.000 38.15243 246 LEU A O 1
ATOM 636 N N . ARG A 1 91 ? -1.69018 8.31603 -13.08200 1.000 36.74015 247 ARG A N 1
ATOM 637 C CA . ARG A 1 91 ? -2.85598 7.43582 -13.08724 1.000 43.12896 247 ARG A CA 1
ATOM 638 C C . ARG A 1 91 ? -3.77427 7.72301 -11.91196 1.000 36.10594 247 ARG A C 1
ATOM 639 O O . ARG A 1 91 ? -5.00350 7.74387 -12.06505 1.000 39.14324 247 ARG A O 1
ATOM 647 N N . TYR A 1 92 ? -3.19678 7.93243 -10.72928 1.000 30.55259 248 TYR A N 1
ATOM 648 C CA . TYR A 1 92 ? -3.97794 8.25387 -9.54385 1.000 33.19660 248 TYR A CA 1
ATOM 649 C C . TYR A 1 92 ? -4.29310 9.73866 -9.42413 1.000 31.12215 248 TYR A C 1
ATOM 650 O O . TYR A 1 92 ? -5.05375 10.11962 -8.53007 1.000 31.68772 248 TYR A O 1
ATOM 659 N N . GLY A 1 93 ? -3.72628 10.58430 -10.28685 1.000 25.71352 249 GLY A N 1
ATOM 660 C CA . GLY A 1 93 ? -3.89677 12.02876 -10.17211 1.000 25.92086 249 GLY A CA 1
ATOM 661 C C . GLY A 1 93 ? -3.43859 12.59346 -8.84051 1.000 28.08069 249 GLY A C 1
ATOM 662 O O . GLY A 1 93 ? -4.18249 13.31782 -8.18055 1.000 28.56400 249 GLY A O 1
ATOM 663 N N . ALA A 1 94 ? -2.20583 12.28765 -8.43683 1.000 26.58612 250 ALA A N 1
ATOM 664 C CA . ALA A 1 94 ? -1.70554 12.66551 -7.11767 1.000 24.52634 250 ALA A CA 1
ATOM 665 C C . ALA A 1 94 ? -0.28277 13.17831 -7.25423 1.000 25.02330 250 ALA A C 1
ATOM 666 O O . ALA A 1 94 ? 0.59161 12.45346 -7.74754 1.000 28.64062 250 ALA A O 1
ATOM 668 N N . VAL A 1 95 ? -0.04472 14.39475 -6.77788 1.000 24.63708 251 VAL A N 1
ATOM 669 C CA . VAL A 1 95 ? 1.31272 14.94526 -6.74903 1.000 24.78613 251 VAL A CA 1
ATOM 670 C C . VAL A 1 95 ? 1.75836 15.15753 -5.30953 1.000 25.49557 251 VAL A C 1
ATOM 671 O O . VAL A 1 95 ? 1.27055 16.07701 -4.63555 1.000 26.86720 251 VAL A O 1
ATOM 675 N N . PRO A 1 96 ? 2.69629 14.35675 -4.80330 1.000 27.01691 252 PRO A N 1
ATOM 676 C CA . PRO A 1 96 ? 3.29986 14.67001 -3.50366 1.000 27.34009 252 PRO A CA 1
ATOM 677 C C . PRO A 1 96 ? 4.22021 15.86718 -3.66835 1.000 28.55449 252 PRO A C 1
ATOM 678 O O . PRO A 1 96 ? 5.08709 15.87210 -4.54682 1.000 36.22339 252 PRO A O 1
ATOM 682 N N . ILE A 1 97 ? 4.01155 16.89784 -2.84591 1.000 28.50006 253 ILE A N 1
ATOM 683 C CA . ILE A 1 97 ? 4.70093 18.17371 -3.02715 1.000 29.09863 253 ILE A CA 1
ATOM 684 C C . ILE A 1 97 ? 5.65830 18.53412 -1.89918 1.000 32.51993 253 ILE A C 1
ATOM 685 O O . ILE A 1 97 ? 6.47542 19.45379 -2.07845 1.000 33.97723 253 ILE A O 1
ATOM 690 N N . GLY A 1 98 ? 5.58831 17.86836 -0.75104 1.000 33.73166 254 GLY A N 1
ATOM 691 C CA . GLY A 1 98 ? 6.43814 18.23321 0.36236 1.000 37.27377 254 GLY A CA 1
ATOM 692 C C . GLY A 1 98 ? 5.99678 17.50801 1.61754 1.000 35.22703 254 GLY A C 1
ATOM 693 O O . GLY A 1 98 ? 5.17068 16.59823 1.56743 1.000 34.27854 254 GLY A O 1
ATOM 694 N N . PHE A 1 99 ? 6.57598 17.92615 2.74309 1.000 39.84339 255 PHE A N 1
ATOM 695 C CA . PHE A 1 99 ? 6.31820 17.31006 4.03638 1.000 40.72976 255 PHE A CA 1
ATOM 696 C C . PHE A 1 99 ? 6.02334 18.38201 5.07642 1.000 46.93014 255 PHE A C 1
ATOM 697 O O . PHE A 1 99 ? 6.58356 19.48298 5.03909 1.000 48.43668 255 PHE A O 1
ATOM 705 N N . GLN A 1 100 ? 5.13998 18.04545 6.01409 1.000 41.09001 256 GLN A N 1
ATOM 706 C CA . GLN A 1 100 ? 4.82637 18.91474 7.14401 1.000 47.01790 256 GLN A CA 1
ATOM 707 C C . GLN A 1 100 ? 4.57840 18.03350 8.35825 1.000 40.45662 256 GLN A C 1
ATOM 708 O O . GLN A 1 100 ? 3.66964 17.19723 8.33924 1.000 43.89377 256 GLN A O 1
ATOM 710 N N . ASN A 1 101 ? 5.39347 18.21574 9.39749 1.000 45.22162 257 ASN A N 1
ATOM 711 C CA . ASN A 1 101 ? 5.28917 17.45706 10.64689 1.000 50.90178 257 ASN A CA 1
ATOM 712 C C . ASN A 1 101 ? 5.12679 15.95858 10.39009 1.000 51.70300 257 ASN A C 1
ATOM 713 O O . ASN A 1 101 ? 4.24543 15.29378 10.94224 1.000 53.70874 257 ASN A O 1
ATOM 718 N N . GLY A 1 102 ? 5.99050 15.42254 9.53490 1.000 42.13228 258 GLY A N 1
ATOM 719 C CA . GLY A 1 102 ? 5.94325 13.99226 9.29989 1.000 47.59467 258 GLY A CA 1
ATOM 720 C C . GLY A 1 102 ? 4.75266 13.50421 8.50545 1.000 42.02192 258 GLY A C 1
ATOM 721 O O . GLY A 1 102 ? 4.46541 12.30042 8.51953 1.000 47.46891 258 GLY A O 1
ATOM 722 N N . GLU A 1 103 ? 4.03304 14.39489 7.83125 1.000 33.38064 259 GLU A N 1
ATOM 723 C CA . GLU A 1 103 ? 3.00875 14.00006 6.87929 1.000 30.11931 259 GLU A CA 1
ATOM 724 C C . GLU A 1 103 ? 3.44749 14.42619 5.48848 1.000 34.62246 259 GLU A C 1
ATOM 725 O O . GLU A 1 103 ? 4.08917 15.46736 5.32776 1.000 42.36498 259 GLU A O 1
ATOM 731 N N . VAL A 1 104 ? 3.11315 13.62710 4.48494 1.000 30.79736 260 VAL A N 1
ATOM 732 C CA . VAL A 1 104 ? 3.37063 14.02168 3.10780 1.000 31.82720 260 VAL A CA 1
ATOM 733 C C . VAL A 1 104 ? 2.16821 14.80073 2.60581 1.000 30.70271 260 VAL A C 1
ATOM 734 O O . VAL A 1 104 ? 1.02045 14.38698 2.80859 1.000 31.03742 260 VAL A O 1
ATOM 738 N N . GLU A 1 105 ? 2.43310 15.94371 1.98403 1.000 29.12596 261 GLU A N 1
ATOM 739 C CA . GLU A 1 105 ? 1.39490 16.77453 1.38162 1.000 28.21875 261 GLU A CA 1
ATOM 740 C C . GLU A 1 105 ? 1.18596 16.32498 -0.05512 1.000 29.01608 261 GLU A C 1
ATOM 741 O O . GLU A 1 105 ? 2.15114 16.20408 -0.81430 1.000 29.47291 261 GLU A O 1
ATOM 747 N N . VAL A 1 106 ? -0.07131 16.06382 -0.42482 1.000 26.84417 262 VAL A N 1
ATOM 748 C CA . VAL A 1 106 ? -0.40013 15.44449 -1.70433 1.000 24.29369 262 VAL A CA 1
ATOM 749 C C . VAL A 1 106 ? -1.53828 16.22502 -2.34575 1.000 26.65846 262 VAL A C 1
ATOM 750 O O . VAL A 1 106 ? -2.58774 16.41764 -1.71850 1.000 26.96608 262 VAL A O 1
ATOM 754 N N . VAL A 1 107 ? -1.34336 16.66514 -3.59014 1.000 24.24720 263 VAL A N 1
ATOM 755 C CA . VAL A 1 107 ? -2.37746 17.39515 -4.31980 1.000 24.54288 263 VAL A CA 1
ATOM 756 C C . VAL A 1 107 ? -3.07189 16.44678 -5.28275 1.000 25.88237 263 VAL A C 1
ATOM 757 O O . VAL A 1 107 ? -2.44438 15.89411 -6.19344 1.000 24.52776 263 VAL A O 1
ATOM 761 N N . LEU A 1 108 ? -4.37727 16.27869 -5.09687 1.000 24.45004 264 LEU A N 1
ATOM 762 C CA . LEU A 1 108 ? -5.18680 15.37613 -5.90318 1.000 26.53259 264 LEU A CA 1
ATOM 763 C C . LEU A 1 108 ? -5.89911 16.14648 -7.00319 1.000 27.19506 264 LEU A C 1
ATOM 764 O O . LEU A 1 108 ? -6.20042 17.34208 -6.86449 1.000 26.13864 264 LEU A O 1
ATOM 769 N N . SER A 1 109 ? -6.19735 15.43489 -8.09501 1.000 25.00974 265 SER A N 1
ATOM 770 C CA . SER A 1 109 ? -7.01850 15.96898 -9.17442 1.000 26.32770 265 SER A CA 1
ATOM 771 C C . SER A 1 109 ? -8.48659 15.57502 -9.06448 1.000 28.73128 265 SER A C 1
ATOM 772 O O . SER A 1 109 ? -9.34516 16.22667 -9.67369 1.000 28.46803 265 SER A O 1
ATOM 775 N N . ASP A 1 110 ? -8.77960 14.52132 -8.31951 1.000 29.01986 266 ASP A N 1
ATOM 776 C CA . ASP A 1 110 ? -10.10944 13.93067 -8.26936 1.000 29.80763 266 ASP A CA 1
ATOM 777 C C . ASP A 1 110 ? -10.32096 13.48182 -6.83285 1.000 27.77655 266 ASP A C 1
ATOM 778 O O . ASP A 1 110 ? -9.58511 12.61074 -6.34713 1.000 26.89189 266 ASP A O 1
ATOM 783 N N . PRO A 1 111 ? -11.29274 14.05243 -6.11292 1.000 28.71349 267 PRO A N 1
ATOM 784 C CA . PRO A 1 111 ? -11.51885 13.61763 -4.72457 1.000 33.35174 267 PRO A CA 1
ATOM 785 C C . PRO A 1 111 ? -11.83802 12.13615 -4.60188 1.000 29.21566 267 PRO A C 1
ATOM 786 O O . PRO A 1 111 ? -11.62172 11.54838 -3.53198 1.000 32.41883 267 PRO A O 1
ATOM 790 N N . ARG A 1 112 ? -12.36652 11.51479 -5.66073 1.000 28.69101 268 ARG A N 1
ATOM 791 C CA . ARG A 1 112 ? -12.72538 10.10465 -5.59677 1.000 29.38083 268 ARG A CA 1
ATOM 792 C C . ARG A 1 112 ? -11.51136 9.20351 -5.44627 1.000 30.72218 268 ARG A C 1
ATOM 793 O O . ARG A 1 112 ? -11.67139 8.03078 -5.08562 1.000 34.18264 268 ARG A O 1
ATOM 801 N N . HIS A 1 113 ? -10.32332 9.71126 -5.73487 1.000 28.23470 269 HIS A N 1
ATOM 802 C CA . HIS A 1 113 ? -9.11510 8.89921 -5.63138 1.000 29.38059 269 HIS A CA 1
ATOM 803 C C . HIS A 1 113 ? -8.42387 9.03045 -4.28724 1.000 29.12395 269 HIS A C 1
ATOM 804 O O . HIS A 1 113 ? -7.36761 8.42798 -4.10390 1.000 28.38091 269 HIS A O 1
ATOM 811 N N . LYS A 1 114 ? -8.98907 9.78862 -3.34765 1.000 28.99000 270 LYS A N 1
ATOM 812 C CA . LYS A 1 114 ? -8.29809 10.01710 -2.08100 1.000 28.31639 270 LYS A CA 1
ATOM 813 C C . LYS A 1 114 ? -7.98595 8.70887 -1.36066 1.000 28.89663 270 LYS A C 1
ATOM 814 O O . LYS A 1 114 ? -6.83914 8.47509 -0.94962 1.000 30.22063 270 LYS A O 1
ATOM 820 N N . GLU A 1 115 ? -8.98103 7.82982 -1.20715 1.000 28.84460 271 GLU A N 1
ATOM 821 C CA . GLU A 1 115 ? -8.73238 6.59864 -0.46002 1.000 32.14168 271 GLU A CA 1
ATOM 822 C C . GLU A 1 115 ? -7.71635 5.71900 -1.16508 1.000 34.84241 271 GLU A C 1
ATOM 823 O O . GLU A 1 115 ? -6.84581 5.12636 -0.51470 1.000 34.95431 271 GLU A O 1
ATOM 829 N N . ALA A 1 116 ? -7.81447 5.59602 -2.49308 1.000 29.97930 272 ALA A N 1
ATOM 830 C CA . ALA A 1 116 ? -6.89051 4.70535 -3.19439 1.000 33.30220 272 ALA A CA 1
ATOM 831 C C . ALA A 1 116 ? -5.45722 5.19254 -3.05231 1.000 31.62512 272 ALA A C 1
ATOM 832 O O . ALA A 1 116 ? -4.53108 4.38365 -2.88899 1.000 36.24027 272 ALA A O 1
ATOM 834 N N . VAL A 1 117 ? -5.26520 6.51540 -3.11615 1.000 26.77535 273 VAL A N 1
ATOM 835 C CA . VAL A 1 117 ? -3.94055 7.11421 -2.94792 1.000 27.03050 273 VAL A CA 1
ATOM 836 C C . VAL A 1 117 ? -3.45128 6.95165 -1.51667 1.000 31.32205 273 VAL A C 1
ATOM 837 O O . VAL A 1 117 ? -2.27383 6.63484 -1.27992 1.000 30.34780 273 VAL A O 1
ATOM 841 N N . ALA A 1 118 ? -4.32465 7.20861 -0.53729 1.000 31.14601 274 ALA A N 1
ATOM 842 C CA . ALA A 1 118 ? -3.91871 7.08457 0.86476 1.000 36.27424 274 ALA A CA 1
ATOM 843 C C . ALA A 1 118 ? -3.48979 5.66528 1.19431 1.000 39.32232 274 ALA A C 1
ATOM 844 O O . ALA A 1 118 ? -2.54262 5.45354 1.96291 1.000 41.41761 274 ALA A O 1
ATOM 846 N N . GLN A 1 119 ? -4.18207 4.67633 0.63066 1.000 38.28178 275 GLN A N 1
ATOM 847 C CA . GLN A 1 119 ? -3.79925 3.28695 0.85968 1.000 39.68786 275 GLN A CA 1
ATOM 848 C C . GLN A 1 119 ? -2.41370 3.00618 0.29448 1.000 40.59153 275 GLN A C 1
ATOM 849 O O . GLN A 1 119 ? -1.55938 2.41609 0.96660 1.000 39.49045 275 GLN A O 1
ATOM 855 N N . LEU A 1 120 ? -2.15936 3.46640 -0.92864 1.000 40.32555 276 LEU A N 1
ATOM 856 C CA . LEU A 1 120 ? -0.89137 3.21204 -1.60119 1.000 46.72271 276 LEU A CA 1
ATOM 857 C C . LEU A 1 120 ? 0.28492 3.88797 -0.90039 1.000 48.75409 276 LEU A C 1
ATOM 858 O O . LEU A 1 120 ? 1.37560 3.31010 -0.79463 1.000 55.99464 276 LEU A O 1
ATOM 863 N N . LEU A 1 121 ? 0.09787 5.12430 -0.44706 1.000 34.07531 277 LEU A N 1
ATOM 864 C CA . LEU A 1 121 ? 1.15442 5.81711 0.27923 1.000 29.83519 277 LEU A CA 1
ATOM 865 C C . LEU A 1 121 ? 1.44240 5.17120 1.61329 1.000 35.62565 277 LEU A C 1
ATOM 866 O O . LEU A 1 121 ? 2.59522 5.17216 2.06682 1.000 37.36307 277 LEU A O 1
ATOM 871 N N . ASN A 1 122 ? 0.41033 4.65325 2.27448 1.000 32.39013 278 ASN A N 1
ATOM 872 C CA . ASN A 1 122 ? 0.57549 3.91183 3.51874 1.000 35.39922 278 ASN A CA 1
ATOM 873 C C . ASN A 1 122 ? 1.42416 4.68206 4.53045 1.000 37.41851 278 ASN A C 1
ATOM 874 O O . ASN A 1 122 ? 2.34279 4.14134 5.15496 1.000 44.33349 278 ASN A O 1
ATOM 879 N N . ARG A 1 123 ? 1.10305 5.95425 4.70587 1.000 34.80125 279 ARG A N 1
ATOM 880 C CA . ARG A 1 123 ? 1.78499 6.79738 5.67570 1.000 35.08194 279 ARG A CA 1
ATOM 881 C C . ARG A 1 123 ? 0.91949 8.01790 5.92361 1.000 29.58229 279 ARG A C 1
ATOM 882 O O . ARG A 1 123 ? 0.06414 8.35345 5.09153 1.000 30.08750 279 ARG A O 1
ATOM 890 N N . PRO A 1 124 ? 1.12351 8.72027 7.03580 1.000 35.46978 280 PRO A N 1
ATOM 891 C CA . PRO A 1 124 ? 0.35951 9.95001 7.28050 1.000 33.62288 280 PRO A CA 1
ATOM 892 C C . PRO A 1 124 ? 0.49756 10.93580 6.12799 1.000 35.94103 280 PRO A C 1
ATOM 893 O O . PRO A 1 124 ? 1.59677 11.19676 5.63388 1.000 34.20852 280 PRO A O 1
ATOM 897 N N . ALA A 1 125 ? -0.63693 11.47790 5.68830 1.000 32.71017 281 ALA A N 1
ATOM 898 C CA . ALA A 1 125 ? -0.67688 12.36723 4.53790 1.000 27.54738 281 ALA A CA 1
ATOM 899 C C . ALA A 1 125 ? -1.73260 13.44523 4.75038 1.000 28.60816 281 ALA A C 1
ATOM 900 O O . ALA A 1 125 ? -2.72256 13.23238 5.45780 1.000 36.17124 281 ALA A O 1
ATOM 902 N N . ARG A 1 126 ? -1.49694 14.59994 4.13147 1.000 26.69520 282 ARG A N 1
ATOM 903 C CA . ARG A 1 126 ? -2.44742 15.70478 4.09197 1.000 33.08005 282 ARG A CA 1
ATOM 904 C C . ARG A 1 126 ? -2.83245 15.94176 2.63931 1.000 31.57118 282 ARG A C 1
ATOM 905 O O . ARG A 1 126 ? -1.96127 16.18468 1.79815 1.000 31.76915 282 ARG A O 1
ATOM 908 N N . PHE A 1 127 ? -4.13109 15.89171 2.34050 1.000 28.13961 283 PHE A N 1
ATOM 909 C CA . PHE A 1 127 ? -4.59639 15.91132 0.96130 1.000 25.97082 283 PHE A CA 1
ATOM 910 C C . PHE A 1 127 ? -5.23244 17.24353 0.58621 1.000 28.56975 283 PHE A C 1
ATOM 911 O O . PHE A 1 127 ? -6.04139 17.80037 1.33517 1.000 29.73707 283 PHE A O 1
ATOM 919 N N . TYR A 1 128 ? -4.86299 17.73245 -0.59086 1.000 27.86058 284 TYR A N 1
ATOM 920 C CA . TYR A 1 128 ? -5.42716 18.92911 -1.19235 1.000 30.19674 284 TYR A CA 1
ATOM 921 C C . TYR A 1 128 ? -6.11569 18.54327 -2.49429 1.000 28.15338 284 TYR A C 1
ATOM 922 O O . TYR A 1 128 ? -5.84925 17.48245 -3.06540 1.000 29.07488 284 TYR A O 1
ATOM 931 N N . LEU A 1 129 ? -7.03273 19.40507 -2.94853 1.000 28.84181 285 LEU A N 1
ATOM 932 C CA . LEU A 1 129 ? -7.70767 19.24186 -4.23131 1.000 27.97775 285 LEU A CA 1
ATOM 933 C C . LEU A 1 129 ? -7.44935 20.48384 -5.07257 1.000 30.59600 285 LEU A C 1
ATOM 934 O O . LEU A 1 129 ? -7.63657 21.60877 -4.59228 1.000 32.52379 285 LEU A O 1
ATOM 939 N N . ALA A 1 130 ? -7.04363 20.28168 -6.32424 1.000 27.15248 286 ALA A N 1
ATOM 940 C CA . ALA A 1 130 ? -6.82439 21.37324 -7.25986 1.000 31.63163 286 ALA A CA 1
ATOM 941 C C . ALA A 1 130 ? -7.65624 21.18561 -8.52120 1.000 33.62516 286 ALA A C 1
ATOM 942 O O . ALA A 1 130 ? -7.94433 20.05443 -8.94362 1.000 31.71714 286 ALA A O 1
ATOM 944 N N . LEU A 1 131 ? -8.03045 22.32247 -9.11704 1.000 30.65507 287 LEU A N 1
ATOM 945 C CA . LEU A 1 131 ? -8.73969 22.34966 -10.38711 1.000 32.02428 287 LEU A CA 1
ATOM 946 C C . LEU A 1 131 ? -7.90351 21.67320 -11.47938 1.000 32.68979 287 LEU A C 1
ATOM 947 O O . LEU A 1 131 ? -6.67569 21.58489 -11.37438 1.000 32.23492 287 LEU A O 1
ATOM 952 N N . PRO A 1 132 ? -8.55408 21.20278 -12.55025 1.000 36.64700 288 PRO A N 1
ATOM 953 C CA . PRO A 1 132 ? -7.82194 20.44910 -13.59108 1.000 41.62095 288 PRO A CA 1
ATOM 954 C C . PRO A 1 132 ? -6.59403 21.14465 -14.15704 1.000 37.69214 288 PRO A C 1
ATOM 955 O O . PRO A 1 132 ? -5.50905 20.53973 -14.17929 1.000 38.45723 288 PRO A O 1
ATOM 959 N N . GLN A 1 133 ? -6.73203 22.39115 -14.63209 1.000 41.10415 289 GLN A N 1
ATOM 960 C CA . GLN A 1 133 ? -5.58591 23.09576 -15.20423 1.000 40.32316 289 GLN A CA 1
ATOM 961 C C . GLN A 1 133 ? -4.49399 23.30177 -14.16232 1.000 39.79932 289 GLN A C 1
ATOM 962 O O . GLN A 1 133 ? -3.30457 23.09247 -14.44299 1.000 37.83029 289 GLN A O 1
ATOM 964 N N . ALA A 1 134 ? -4.88155 23.66969 -12.93885 1.000 35.52139 290 ALA A N 1
ATOM 965 C CA . ALA A 1 134 ? -3.89464 23.90396 -11.88906 1.000 35.35883 290 ALA A CA 1
ATOM 966 C C . ALA A 1 134 ? -3.15204 22.62616 -11.54274 1.000 35.14358 290 ALA A C 1
ATOM 967 O O . ALA A 1 134 ? -1.93610 22.64394 -11.29917 1.000 34.56831 290 ALA A O 1
ATOM 969 N N . TRP A 1 135 ? -3.87379 21.50639 -11.50004 1.000 29.95859 291 TRP A N 1
ATOM 970 C CA . TRP A 1 135 ? -3.24374 20.22837 -11.18229 1.000 27.95220 291 TRP A CA 1
ATOM 971 C C . TRP A 1 135 ? -2.23754 19.82529 -12.25356 1.000 32.26020 291 TRP A C 1
ATOM 972 O O . TRP A 1 135 ? -1.12196 19.38551 -11.94082 1.000 31.58070 291 TRP A O 1
ATOM 983 N N . GLU A 1 136 ? -2.62322 19.94193 -13.52530 1.000 30.58724 292 GLU A N 1
ATOM 984 C CA . GLU A 1 136 ? -1.71111 19.56628 -14.60302 1.000 35.66064 292 GLU A CA 1
ATOM 985 C C . GLU A 1 136 ? -0.44589 20.41655 -14.59165 1.000 38.99336 292 GLU A C 1
ATOM 986 O O . GLU A 1 136 ? 0.65492 19.90424 -14.83185 1.000 36.61568 292 GLU A O 1
ATOM 992 N N . GLU A 1 137 ? -0.57842 21.72112 -14.33656 1.000 37.00676 293 GLU A N 1
ATOM 993 C CA . GLU A 1 137 ? 0.60645 22.57016 -14.24556 1.000 37.97715 293 GLU A CA 1
ATOM 994 C C . GLU A 1 137 ? 1.54388 22.06603 -13.16042 1.000 39.32638 293 GLU A C 1
ATOM 995 O O . GLU A 1 137 ? 2.76023 21.95606 -13.36749 1.000 38.98832 293 GLU A O 1
ATOM 1001 N N . LEU A 1 138 ? 0.98501 21.75707 -11.98952 1.000 31.22393 294 LEU A N 1
ATOM 1002 C CA . LEU A 1 138 ? 1.78528 21.24639 -10.88230 1.000 30.21524 294 LEU A CA 1
ATOM 1003 C C . LEU A 1 138 ? 2.42214 19.90380 -11.22705 1.000 31.94512 294 LEU A C 1
ATOM 1004 O O . LEU A 1 138 ? 3.61936 19.70013 -10.99242 1.000 33.81484 294 LEU A O 1
ATOM 1009 N N . PHE A 1 139 ? 1.62626 18.96680 -11.76133 1.000 32.63067 295 PHE A N 1
ATOM 1010 C CA . PHE A 1 139 ? 2.16207 17.66116 -12.13802 1.000 32.47286 295 PHE A CA 1
ATOM 1011 C C . PHE A 1 139 ? 3.37911 17.80161 -13.04520 1.000 33.73161 295 PHE A C 1
ATOM 1012 O O . PHE A 1 139 ? 4.40807 17.15264 -12.82778 1.000 35.12738 295 PHE A O 1
ATOM 1020 N N . ARG A 1 140 ? 3.28497 18.65594 -14.06605 1.000 35.88369 296 ARG A N 1
ATOM 1021 C CA . ARG A 1 140 ? 4.39732 18.76266 -15.00293 1.000 39.58636 296 ARG A CA 1
ATOM 1022 C C . ARG A 1 140 ? 5.63422 19.37363 -14.35308 1.000 39.77204 296 ARG A C 1
ATOM 1023 O O . ARG A 1 140 ? 6.76160 19.01960 -14.72804 1.000 41.66674 296 ARG A O 1
ATOM 1031 N N . ARG A 1 141 ? 5.45968 20.27725 -13.37989 1.000 35.72219 297 ARG A N 1
ATOM 1032 C CA . ARG A 1 141 ? 6.61995 20.82998 -12.68094 1.000 40.82730 297 ARG A CA 1
ATOM 1033 C C . ARG A 1 141 ? 7.25692 19.78780 -11.77103 1.000 39.02300 297 ARG A C 1
ATOM 1034 O O . ARG A 1 141 ? 8.48222 19.75673 -11.62087 1.000 38.29080 297 ARG A O 1
ATOM 1042 N N . ALA A 1 142 ? 6.44069 18.92472 -11.15800 1.000 35.02233 298 ALA A N 1
ATOM 1043 C CA . ALA A 1 142 ? 6.96504 17.91963 -10.23967 1.000 32.62404 298 ALA A CA 1
ATOM 1044 C C . ALA A 1 142 ? 7.49486 16.69415 -10.96742 1.000 32.64549 298 ALA A C 1
ATOM 1045 O O . ALA A 1 142 ? 8.42422 16.04433 -10.47353 1.000 35.02407 298 ALA A O 1
ATOM 1047 N N . TYR A 1 143 ? 6.92771 16.36501 -12.12881 1.000 36.05517 299 TYR A N 1
ATOM 1048 C CA . TYR A 1 143 ? 7.27125 15.15375 -12.87673 1.000 37.51998 299 TYR A CA 1
ATOM 1049 C C . TYR A 1 143 ? 7.55340 15.50254 -14.33221 1.000 39.96595 299 TYR A C 1
ATOM 1050 O O . TYR A 1 143 ? 6.75805 15.18188 -15.22402 1.000 45.57467 299 TYR A O 1
ATOM 1059 N N . PRO A 1 144 ? 8.67874 16.15967 -14.61135 1.000 42.68947 300 PRO A N 1
ATOM 1060 C CA . PRO A 1 144 ? 9.10115 16.31584 -16.00972 1.000 55.32192 300 PRO A CA 1
ATOM 1061 C C . PRO A 1 144 ? 9.25053 14.95555 -16.67523 1.000 59.17487 300 PRO A C 1
ATOM 1062 O O . PRO A 1 144 ? 9.65162 13.97451 -16.04658 1.000 59.37128 300 PRO A O 1
ATOM 1066 N N . GLN A 1 145 ? 8.91129 14.89864 -17.95870 1.000 65.06744 301 GLN A N 1
ATOM 1067 C CA . GLN A 1 145 ? 8.87799 13.61833 -18.66283 1.000 74.08634 301 GLN A CA 1
ATOM 1068 C C . GLN A 1 145 ? 10.25095 13.20098 -19.18546 1.000 80.78771 301 GLN A C 1
ATOM 1069 O O . GLN A 1 145 ? 11.16767 14.01423 -19.27840 1.000 88.93954 301 GLN A O 1
ATOM 1075 N N . ASP B 1 9 ? -23.17316 45.66311 -20.85370 1.000 87.17384 165 ASP B N 1
ATOM 1076 C CA . ASP B 1 9 ? -22.19079 45.34827 -19.82004 1.000 81.80097 165 ASP B CA 1
ATOM 1077 C C . ASP B 1 9 ? -22.88095 44.95525 -18.51908 1.000 68.94677 165 ASP B C 1
ATOM 1078 O O . ASP B 1 9 ? -23.54066 45.78176 -17.88577 1.000 67.19602 165 ASP B O 1
ATOM 1080 N N . LEU B 1 10 ? -22.72687 43.69123 -18.12679 1.000 60.08689 166 LEU B N 1
ATOM 1081 C CA . LEU B 1 10 ? -23.35029 43.20963 -16.90325 1.000 46.43219 166 LEU B CA 1
ATOM 1082 C C . LEU B 1 10 ? -22.75792 43.91285 -15.68872 1.000 47.16175 166 LEU B C 1
ATOM 1083 O O . LEU B 1 10 ? -21.54515 44.12229 -15.60525 1.000 47.09422 166 LEU B O 1
ATOM 1088 N N . LYS B 1 11 ? -23.62451 44.27785 -14.74340 1.000 41.08666 167 LYS B N 1
ATOM 1089 C CA . LYS B 1 11 ? -23.17334 44.75868 -13.44554 1.000 39.44763 167 LYS B CA 1
ATOM 1090 C C . LYS B 1 11 ? -22.57330 43.60789 -12.63496 1.000 41.21327 167 LYS B C 1
ATOM 1091 O O . LYS B 1 11 ? -22.71953 42.43289 -12.97543 1.000 38.26209 167 LYS B O 1
ATOM 1095 N N . LEU B 1 12 ? -21.88954 43.96306 -11.54070 1.000 36.08656 168 LEU B N 1
ATOM 1096 C CA . LEU B 1 12 ? -21.16436 42.97018 -10.74591 1.000 36.59653 168 LEU B CA 1
ATOM 1097 C C . LEU B 1 12 ? -22.08386 41.85272 -10.26021 1.000 33.03045 168 LEU B C 1
ATOM 1098 O O . LEU B 1 12 ? -21.76999 40.66327 -10.40755 1.000 33.36203 168 LEU B O 1
ATOM 1103 N N . GLY B 1 13 ? -23.21744 42.21560 -9.65868 1.000 36.53006 169 GLY B N 1
ATOM 1104 C CA . GLY B 1 13 ? -24.14789 41.19952 -9.19060 1.000 35.14712 169 GLY B CA 1
ATOM 1105 C C . GLY B 1 13 ? -24.69371 40.33966 -10.31953 1.000 35.46221 169 GLY B C 1
ATOM 1106 O O . GLY B 1 13 ? -24.76728 39.11554 -10.19922 1.000 34.09236 169 GLY B O 1
ATOM 1107 N N A GLU B 1 14 ? -25.06305 40.97211 -11.43451 0.423 35.00165 170 GLU B N 1
ATOM 1108 N N B GLU B 1 14 ? -25.07447 40.98307 -11.42732 0.577 34.74245 170 GLU B N 1
ATOM 1109 C CA A GLU B 1 14 ? -25.61819 40.20831 -12.54953 0.423 37.19389 170 GLU B CA 1
ATOM 1110 C CA B GLU B 1 14 ? -25.60516 40.25462 -12.57735 0.577 37.28716 170 GLU B CA 1
ATOM 1111 C C A GLU B 1 14 ? -24.57098 39.30515 -13.19260 0.423 35.25092 170 GLU B C 1
ATOM 1112 C C B GLU B 1 14 ? -24.56983 39.30358 -13.16365 0.577 34.79134 170 GLU B C 1
ATOM 1113 O O A GLU B 1 14 ? -24.92079 38.26278 -13.75788 0.423 38.39605 170 GLU B O 1
ATOM 1114 O O B GLU B 1 14 ? -24.92520 38.22805 -13.65899 0.577 38.33992 170 GLU B O 1
ATOM 1125 N N . LEU B 1 15 ? -23.29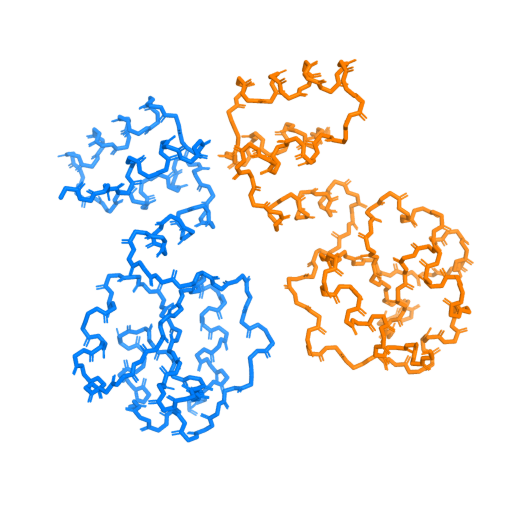268 39.68594 -13.12866 1.000 34.28199 171 LEU B N 1
ATOM 1126 C CA . LEU B 1 15 ? -22.23173 38.80115 -13.61344 1.000 30.50674 171 LEU B CA 1
ATOM 1127 C C . LEU B 1 15 ? -22.11221 37.55651 -12.74457 1.000 31.32339 171 LEU B C 1
ATOM 1128 O O . LEU B 1 15 ? -22.00147 36.43684 -13.26010 1.000 33.92772 171 LEU B O 1
ATOM 1133 N N . LEU B 1 16 ? -22.12874 37.73230 -11.42002 1.000 29.58531 172 LEU B N 1
ATOM 1134 C CA . LEU B 1 16 ? -22.05357 36.58016 -10.52755 1.000 28.99679 172 LEU B CA 1
ATOM 1135 C C . LEU B 1 16 ? -23.28026 35.69106 -10.68242 1.000 31.26708 172 LEU B C 1
ATOM 1136 O O . LEU B 1 16 ? -23.17874 34.45670 -10.60464 1.000 30.15837 172 LEU B O 1
ATOM 1141 N N . LEU B 1 17 ? -24.44031 36.30885 -10.91103 1.000 32.61525 173 LEU B N 1
ATOM 1142 C CA . LEU B 1 17 ? -25.67172 35.56551 -11.15951 1.000 32.26981 173 LEU B CA 1
ATOM 1143 C C . LEU B 1 17 ? -25.56786 34.74990 -12.44459 1.000 35.15720 173 LEU B C 1
ATOM 1144 O O . LEU B 1 17 ? -25.91437 33.55919 -12.47859 1.000 34.10676 173 LEU B O 1
ATOM 1149 N N . GLN B 1 18 ? -25.09121 35.38239 -13.51773 1.000 35.01076 174 GLN B N 1
ATOM 1150 C CA . GLN B 1 18 ? -24.94231 34.69542 -14.79556 1.000 33.75375 174 GLN B CA 1
ATOM 1151 C C . GLN B 1 18 ? -23.99769 33.51031 -14.68001 1.000 33.79973 174 GLN B C 1
ATOM 1152 O O . GLN B 1 18 ? -24.24366 32.45308 -15.27514 1.000 35.42208 174 GLN B O 1
ATOM 1158 N N . LYS B 1 19 ? -22.89639 33.68685 -13.94609 1.000 30.64674 175 LYS B N 1
ATOM 1159 C CA . LYS B 1 19 ? -21.97160 32.58223 -13.71228 1.000 29.15743 175 LYS B CA 1
ATOM 1160 C C . LYS B 1 19 ? -22.61543 31.45747 -12.90515 1.000 30.39234 175 LYS B C 1
ATOM 1161 O O . LYS B 1 19 ? -22.23378 30.29261 -13.05871 1.000 32.08872 175 LYS B O 1
ATOM 1167 N N . GLY B 1 20 ? -23.57759 31.77368 -12.04365 1.000 32.47718 176 GLY B N 1
ATOM 1168 C CA . GLY B 1 20 ? -24.23038 30.76231 -11.23525 1.000 32.22700 176 GLY B CA 1
ATOM 1169 C C . GLY B 1 20 ? -23.78952 30.69731 -9.78970 1.000 30.59431 176 GLY B C 1
ATOM 1170 O O . GLY B 1 20 ? -24.14109 29.73568 -9.09910 1.000 33.85184 176 GLY B O 1
ATOM 1171 N N . TRP B 1 21 ? -23.02851 31.68294 -9.30535 1.000 29.44233 177 TRP B N 1
ATOM 1172 C CA . TRP B 1 21 ? -22.59540 31.66193 -7.91240 1.000 27.46925 177 TRP B CA 1
ATOM 1173 C C . TRP B 1 21 ? -23.68975 32.07537 -6.94468 1.000 30.36174 177 TRP B C 1
ATOM 1174 O O . TRP B 1 21 ? -23.61437 31.73325 -5.75972 1.000 31.97757 177 TRP B O 1
ATOM 1185 N N . ILE B 1 22 ? -24.67857 32.83233 -7.41167 1.000 29.46132 178 ILE B N 1
ATOM 1186 C CA . ILE B 1 22 ? -25.76118 33.32253 -6.57230 1.000 31.71376 178 ILE B CA 1
ATOM 1187 C C . ILE B 1 22 ? -27.06042 33.14587 -7.33651 1.000 35.30174 178 ILE B C 1
ATOM 1188 O O . ILE B 1 22 ? -27.08392 33.09252 -8.56778 1.000 35.41313 178 ILE B O 1
ATOM 1193 N N . SER B 1 23 ? -28.15358 33.07451 -6.58826 1.000 35.64027 179 SER B N 1
ATOM 1194 C CA . SER B 1 23 ? -29.47838 33.02326 -7.17877 1.000 44.08622 179 SER B CA 1
ATOM 1195 C C . SER B 1 23 ? -29.98907 34.43838 -7.43012 1.000 41.34793 179 SER B C 1
ATOM 1196 O O . SER B 1 23 ? -29.48081 35.41485 -6.87293 1.000 41.45104 179 SER B O 1
ATOM 1199 N N . ARG B 1 24 ? -31.01634 34.53992 -8.27545 1.000 44.01841 180 ARG B N 1
ATOM 1200 C CA . ARG B 1 24 ? -31.64786 35.83520 -8.49021 1.000 46.61751 180 ARG B CA 1
ATOM 1201 C C . ARG B 1 24 ? -32.19856 36.38834 -7.18136 1.000 49.02088 180 ARG B C 1
ATOM 1202 O O . ARG B 1 24 ? -32.09309 37.59154 -6.91256 1.000 48.10493 180 ARG B O 1
ATOM 1210 N N . GLU B 1 25 ? -32.76391 35.51745 -6.34021 1.000 50.05152 181 GLU B N 1
ATOM 1211 C CA . GLU B 1 25 ? -33.28328 35.96541 -5.05166 1.000 53.21964 181 GLU B CA 1
ATOM 1212 C C . GLU B 1 25 ? -32.16105 36.44656 -4.14122 1.000 52.69520 181 GLU B C 1
ATOM 1213 O O . GLU B 1 25 ? -32.32673 37.43323 -3.41584 1.000 46.06993 181 GLU B O 1
ATOM 1215 N N . ALA B 1 26 ? -31.00844 35.76767 -4.16807 1.000 43.54703 182 ALA B N 1
ATOM 1216 C CA . ALA B 1 26 ? -29.87881 36.20273 -3.35287 1.000 40.59382 182 ALA B CA 1
ATOM 1217 C C . ALA B 1 26 ? -29.40051 37.58455 -3.77506 1.000 43.98031 182 ALA B C 1
ATOM 1218 O O . ALA B 1 26 ? -29.04936 38.41228 -2.92571 1.000 41.35095 182 ALA B O 1
ATOM 1220 N N . LEU B 1 27 ? -29.37334 37.85363 -5.08597 1.000 42.28782 183 LEU B N 1
ATOM 1221 C CA . LEU B 1 27 ?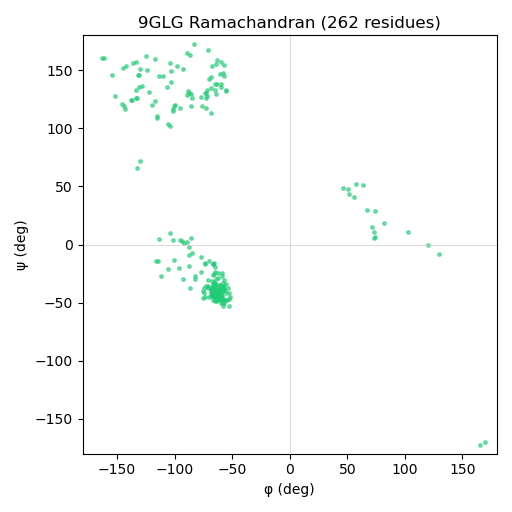 -28.91756 39.16178 -5.54746 1.000 42.41536 183 LEU B CA 1
ATOM 1222 C C . LEU B 1 27 ? -29.88285 40.24859 -5.11484 1.000 37.97511 183 LEU B C 1
ATOM 1223 O O . LEU B 1 27 ? -29.46233 41.30242 -4.62836 1.000 43.25827 183 LEU B O 1
ATOM 1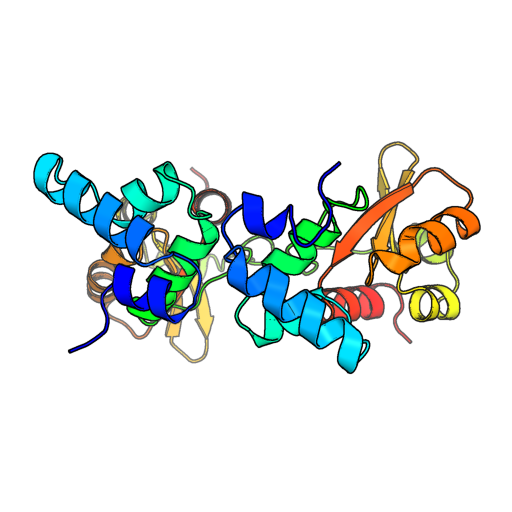228 N N . GLU B 1 28 ? -31.18539 40.00018 -5.27427 1.000 39.81899 184 GLU B N 1
ATOM 1229 C CA . GLU B 1 28 ? -32.18346 40.97144 -4.84429 1.000 43.16262 184 GLU B CA 1
ATOM 1230 C C . GLU B 1 28 ? -32.09667 41.22344 -3.34202 1.000 46.01596 184 GLU B C 1
ATOM 1231 O O . GLU B 1 28 ? -32.15674 42.37541 -2.89607 1.000 46.34362 184 GLU B O 1
ATOM 1237 N N . GLU B 1 29 ? -31.91770 40.16117 -2.54895 1.000 42.69755 185 GLU B N 1
ATOM 1238 C CA . GLU B 1 29 ? -31.83455 40.31816 -1.09715 1.000 44.00645 185 GLU B CA 1
ATOM 1239 C C . GLU B 1 29 ? -30.62174 41.14813 -0.69211 1.000 45.27353 185 GLU B C 1
ATOM 1240 O O . GLU B 1 29 ? -30.70032 41.97125 0.23052 1.000 45.03170 185 GLU B O 1
ATOM 1246 N N . ALA B 1 30 ? -29.49147 40.93790 -1.37083 1.000 40.26449 186 ALA B N 1
ATOM 1247 C CA . ALA B 1 30 ? -28.26957 41.67360 -1.05599 1.000 35.99835 186 ALA B CA 1
ATOM 1248 C C . ALA B 1 30 ? -28.41180 43.14857 -1.40988 1.000 37.73096 186 ALA B C 1
ATOM 1249 O O . ALA B 1 30 ? -27.93161 44.02106 -0.67625 1.000 41.75095 186 ALA B O 1
ATOM 1251 N N . LEU B 1 31 ? -29.05491 43.44320 -2.54032 1.000 41.42449 187 LEU B N 1
ATOM 1252 C CA . LEU B 1 31 ? -29.27973 44.83348 -2.92123 1.000 41.56539 187 LEU B CA 1
ATOM 1253 C C . LEU B 1 31 ? -30.22564 45.52652 -1.94863 1.000 48.42974 187 LEU B C 1
ATOM 1254 O O . LEU B 1 31 ? -30.03789 46.70561 -1.62845 1.000 44.97819 187 LEU B O 1
ATOM 1259 N N . VAL B 1 32 ? -31.24441 44.81150 -1.46597 1.000 48.27944 188 VAL B N 1
ATOM 1260 C CA . VAL B 1 32 ? -32.12822 45.37019 -0.44808 1.000 53.93067 188 VAL B CA 1
ATOM 1261 C C . VAL B 1 32 ? -31.35225 45.64935 0.83270 1.000 48.52570 188 VAL B C 1
ATOM 1262 O O . VAL B 1 32 ? -31.50446 46.71323 1.45011 1.000 51.70988 188 VAL B O 1
ATOM 1266 N N . GLU B 1 33 ? -30.51827 44.69549 1.25939 1.000 45.04998 189 GLU B N 1
ATOM 1267 C CA . GLU B 1 33 ? -29.73579 44.89287 2.47549 1.000 42.00186 189 GLU B CA 1
ATOM 1268 C C . GLU B 1 33 ? -28.80606 46.08938 2.33400 1.000 41.57581 189 GLU B C 1
ATOM 1269 O O . GLU B 1 33 ? -28.69355 46.91528 3.24952 1.000 46.55897 189 GLU B O 1
ATOM 1275 N N . GLN B 1 34 ? -28.15575 46.20768 1.17504 1.000 40.77548 190 GLN B N 1
ATOM 1276 C CA . GLN B 1 34 ? -27.23267 47.30816 0.92507 1.000 40.36250 190 GLN B CA 1
ATOM 1277 C C . GLN B 1 34 ? -27.91360 48.66182 1.07820 1.000 43.76982 190 GLN B C 1
ATOM 1278 O O . GLN B 1 34 ? -27.31137 49.61231 1.59708 1.000 44.25261 190 GLN B O 1
ATOM 1284 N N . GLU B 1 35 ? -29.16484 48.77895 0.62329 1.000 45.80073 191 GLU B N 1
ATOM 1285 C CA . GLU B 1 35 ? -29.86535 50.05145 0.77061 1.000 46.88021 191 GLU B CA 1
ATOM 1286 C C . GLU B 1 35 ? -30.03623 50.42639 2.23408 1.000 53.58964 191 GLU B C 1
ATOM 1287 O O . GLU B 1 35 ? -30.11924 51.61384 2.56522 1.000 57.08606 191 GLU B O 1
ATOM 1293 N N . LYS B 1 36 ? -30.11110 49.43591 3.11951 1.000 48.43593 192 LYS B N 1
ATOM 1294 C CA . LYS B 1 36 ? -30.28392 49.71947 4.53650 1.000 55.10217 192 LYS B CA 1
ATOM 1295 C C . LYS B 1 36 ? -28.95540 49.96161 5.23914 1.000 51.66261 192 LYS B C 1
ATOM 1296 O O . LYS B 1 36 ? -28.86872 50.83184 6.11136 1.000 57.61766 192 LYS B O 1
ATOM 1298 N N . THR B 1 37 ? -27.90912 49.22012 4.86372 1.000 47.63642 193 THR B N 1
ATOM 1299 C CA . THR B 1 37 ? -26.64788 49.24837 5.58927 1.000 46.41992 193 THR B CA 1
ATOM 1300 C C . THR B 1 37 ? -25.53991 50.01286 4.88581 1.000 45.13998 193 THR B C 1
ATOM 1301 O O . THR B 1 37 ? -24.57547 50.41001 5.54872 1.000 46.90022 193 THR B O 1
ATOM 1305 N N . GLY B 1 38 ? -25.63088 50.20492 3.57052 1.000 45.26854 194 GLY B N 1
ATOM 1306 C CA . GLY B 1 38 ? -24.55499 50.86637 2.85457 1.000 46.38034 194 GLY B CA 1
ATOM 1307 C C . GLY B 1 38 ? -23.30914 50.02932 2.65795 1.000 40.91605 194 GLY B C 1
ATOM 1308 O O . GLY B 1 38 ? -22.30156 50.55983 2.18102 1.000 44.29820 194 GLY B O 1
ATOM 1309 N N . ASP B 1 39 ? -23.35078 48.74544 3.02707 1.000 37.52389 195 ASP B N 1
ATOM 1310 C CA . ASP B 1 39 ? -22.26598 47.79136 2.79705 1.000 37.91361 195 ASP B CA 1
ATOM 1311 C C . ASP B 1 39 ? -21.93191 47.70290 1.30619 1.000 38.76987 195 ASP B C 1
ATOM 1312 O O . ASP B 1 39 ? -22.77763 47.95845 0.44470 1.000 41.82602 195 ASP B O 1
ATOM 1317 N N . LEU B 1 40 ? -20.68878 47.32234 0.99732 1.000 34.19933 196 LEU B N 1
ATOM 1318 C CA . LEU B 1 40 ? -20.34509 46.96561 -0.37735 1.000 35.29399 196 LEU B CA 1
ATOM 1319 C C . LEU B 1 40 ? -21.05558 45.67239 -0.76060 1.000 33.16492 196 LEU B C 1
ATOM 1320 O O . LEU B 1 40 ? -21.22940 44.77436 0.06976 1.000 31.83420 196 LEU B O 1
ATOM 1325 N N . LEU B 1 41 ? -21.48323 45.57556 -2.02318 1.000 31.55195 197 LEU B N 1
ATOM 1326 C CA . LEU B 1 41 ? -22.25026 44.39986 -2.42677 1.000 30.76442 197 LEU B CA 1
ATOM 1327 C C . LEU B 1 41 ? -21.43246 43.12545 -2.26092 1.000 30.83286 197 LEU B C 1
ATOM 1328 O O . LEU B 1 41 ? -21.94250 42.11082 -1.77537 1.000 29.16839 197 LEU B O 1
ATOM 1333 N N . GLY B 1 42 ? -20.15293 43.15936 -2.63527 1.000 29.05764 198 GLY B N 1
ATOM 1334 C CA . GLY B 1 42 ? -19.34390 41.95475 -2.52824 1.000 28.68332 198 GLY B CA 1
ATOM 1335 C C . GLY B 1 42 ? -19.24334 41.43146 -1.10805 1.000 31.99050 198 GLY B C 1
ATOM 1336 O O . GLY B 1 42 ? -19.20957 40.21761 -0.88495 1.000 30.21070 198 GLY B O 1
ATOM 1337 N N . ARG B 1 43 ? -19.17979 42.33700 -0.12804 1.000 28.31160 199 ARG B N 1
ATOM 1338 C CA . ARG B 1 43 ? -19.03680 41.90967 1.26172 1.000 30.81444 199 ARG B CA 1
ATOM 1339 C C . ARG B 1 43 ? -20.29312 41.20264 1.74837 1.000 31.69607 199 ARG B C 1
ATOM 1340 O O . ARG B 1 43 ? -20.21503 40.21826 2.49904 1.000 29.75522 199 ARG B O 1
ATOM 1348 N N . ILE B 1 44 ? -21.45720 41.68081 1.31668 1.000 30.55713 200 ILE B N 1
ATOM 1349 C CA . ILE B 1 44 ? -22.70939 41.00132 1.63790 1.000 29.79244 200 ILE B CA 1
ATOM 1350 C C . ILE B 1 44 ? -22.72825 39.60947 1.01733 1.000 35.01413 200 ILE B C 1
ATOM 1351 O O . ILE B 1 44 ? -23.05870 38.61691 1.67821 1.000 32.07444 200 ILE B O 1
ATOM 1356 N N . LEU B 1 45 ? -22.36239 39.51493 -0.26446 1.000 32.50404 201 LEU B N 1
ATOM 1357 C CA . LEU B 1 45 ? -22.42640 38.22832 -0.95214 1.000 28.87139 201 LEU B CA 1
ATOM 1358 C C . LEU B 1 45 ? -21.43944 37.23135 -0.36091 1.000 29.02262 201 LEU B C 1
ATOM 1359 O O . LEU B 1 45 ? -21.75267 36.04201 -0.23190 1.000 30.45524 201 LEU B O 1
ATOM 1364 N N . VAL B 1 46 ? -20.24175 37.69923 0.00132 1.000 27.30378 202 VAL B N 1
ATOM 1365 C CA . VAL B 1 46 ? -19.26098 36.81734 0.62615 1.000 26.74025 202 VAL B CA 1
ATOM 1366 C C . VAL B 1 46 ? -19.78232 36.30906 1.96645 1.000 32.02726 202 VAL B C 1
ATOM 1367 O O . VAL B 1 46 ? -19.67170 35.11354 2.28285 1.000 31.54174 202 VAL B O 1
ATOM 1371 N N . ARG B 1 47 ? -20.37960 37.19779 2.76907 1.000 29.41266 203 ARG B N 1
ATOM 1372 C CA . ARG B 1 47 ? -20.94617 36.75409 4.03924 1.000 30.27763 203 ARG B CA 1
ATOM 1373 C C . ARG B 1 47 ? -21.98517 35.66964 3.81787 1.000 32.72304 203 ARG B C 1
ATOM 1374 O O . ARG B 1 47 ? -22.08710 34.72446 4.61006 1.000 33.68807 203 ARG B O 1
ATOM 1382 N N . LYS B 1 48 ? -22.74312 35.77759 2.72864 1.000 31.11643 204 LYS B N 1
ATOM 1383 C CA . LYS B 1 48 ? -23.80722 34.83888 2.41020 1.000 32.60326 204 LYS B CA 1
ATOM 1384 C C . LYS B 1 48 ? -23.31620 33.60615 1.65395 1.000 33.76488 204 LYS B C 1
ATOM 1385 O O . LYS B 1 48 ? -24.14589 32.78817 1.24250 1.000 37.10315 204 LYS B O 1
ATOM 1391 N N . GLY B 1 49 ? -22.00386 33.44892 1.46808 1.000 32.52272 205 GLY B N 1
ATOM 1392 C CA . GLY B 1 49 ? -21.44824 32.20418 0.94557 1.000 31.17142 205 GLY B CA 1
ATOM 1393 C C . GLY B 1 49 ? -20.66622 32.29727 -0.35115 1.000 31.39608 205 GLY B C 1
ATOM 1394 O O . GLY B 1 49 ? -20.16660 31.26080 -0.81475 1.000 32.57853 205 GLY B O 1
ATOM 1395 N N . LEU B 1 50 ? -20.51009 33.47027 -0.96509 1.000 26.45427 206 LEU B N 1
ATOM 1396 C CA . LEU B 1 50 ? -19.67903 33.58297 -2.15967 1.000 25.50094 206 LEU B CA 1
ATOM 1397 C C . LEU B 1 50 ? -18.20535 33.49744 -1.77099 1.000 26.88191 206 LEU B C 1
ATOM 1398 O O . LEU B 1 50 ? -17.77764 34.22035 -0.86565 1.000 27.98026 206 LEU B O 1
ATOM 1403 N N . PRO B 1 51 ? -17.39456 32.65652 -2.42699 1.000 26.55728 207 PRO B N 1
ATOM 1404 C CA . PRO B 1 51 ? -15.95630 32.67545 -2.11472 1.000 26.67247 207 PRO B CA 1
ATOM 1405 C C . PRO B 1 51 ? -15.34776 34.02544 -2.46495 1.000 25.62976 207 PRO B C 1
ATOM 1406 O O . PRO B 1 51 ? -15.67337 34.61986 -3.49853 1.000 26.01738 207 PRO B O 1
ATOM 1410 N N . GLU B 1 52 ? -14.47753 34.52656 -1.57916 1.000 28.08645 208 GLU B N 1
ATOM 1411 C CA . GLU B 1 52 ? -13.82948 35.80561 -1.85147 1.000 29.20982 208 GLU B CA 1
ATOM 1412 C C . GLU B 1 52 ? -13.05339 35.77768 -3.16684 1.000 26.73837 208 GLU B C 1
ATOM 1413 O O . GLU B 1 52 ? -12.99313 36.78695 -3.87695 1.000 28.13786 208 GLU B O 1
ATOM 1419 N N . GLU B 1 53 ? -12.48117 34.62741 -3.52805 1.000 27.27660 209 GLU B N 1
ATOM 1420 C CA . GLU B 1 53 ? -11.76834 34.54921 -4.79950 1.000 29.39712 209 GLU B CA 1
ATOM 1421 C C . GLU B 1 53 ? -12.71824 34.71942 -5.98224 1.000 31.27398 209 GLU B C 1
ATOM 1422 O O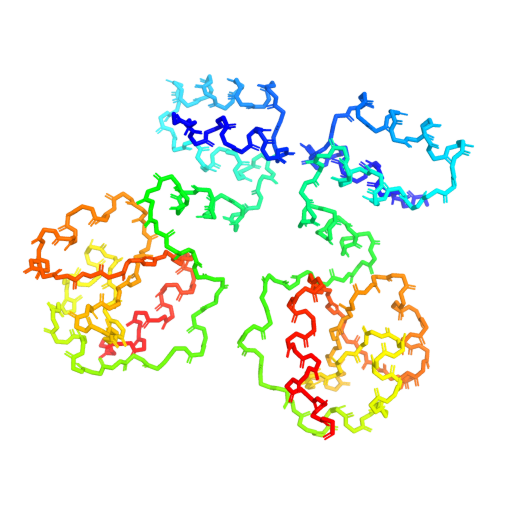 . GLU B 1 53 ? -12.36709 35.35261 -6.98565 1.000 28.45433 209 GLU B O 1
ATOM 1428 N N . ALA B 1 54 ? -13.93032 34.17665 -5.88093 1.000 29.50034 210 ALA B N 1
ATOM 1429 C CA . ALA B 1 54 ? -14.89453 34.34635 -6.96809 1.000 26.76825 210 ALA B CA 1
ATOM 1430 C C . ALA B 1 54 ? -15.33735 35.80076 -7.06652 1.000 27.50593 210 ALA B C 1
ATOM 1431 O O . ALA B 1 54 ? -15.52929 36.32959 -8.16975 1.000 29.29339 210 ALA B O 1
ATOM 1433 N N . LEU B 1 55 ? -15.51143 36.46333 -5.92154 1.000 26.83077 211 LEU B N 1
ATOM 1434 C CA . LEU B 1 55 ? -15.81048 37.88915 -5.93278 1.000 27.61958 211 LEU B CA 1
ATOM 1435 C C . LEU B 1 55 ? -14.69819 38.66980 -6.61633 1.000 27.97861 211 LEU B C 1
ATOM 1436 O O . LEU B 1 55 ? -14.95475 39.52132 -7.47402 1.000 27.33563 211 LEU B O 1
ATOM 1441 N N . TYR B 1 56 ? -13.44574 38.39511 -6.24621 1.000 27.21347 212 TYR B N 1
ATOM 1442 C CA . TYR B 1 56 ? -12.36574 39.20598 -6.78882 1.000 28.01296 212 TYR B CA 1
ATOM 1443 C C . TYR B 1 56 ? -12.14110 38.92788 -8.27085 1.000 26.49575 212 TYR B C 1
ATOM 1444 O O . TYR B 1 56 ? -11.73436 39.84329 -9.00640 1.000 27.92337 212 TYR B O 1
ATOM 1453 N N . ARG B 1 57 ? -12.40948 37.70043 -8.74187 1.000 25.94426 213 ARG B N 1
ATOM 1454 C CA . ARG B 1 57 ? -12.34515 37.46137 -10.18370 1.000 26.75200 213 ARG B CA 1
ATOM 1455 C C . ARG B 1 57 ? -13.38759 38.29538 -10.91896 1.000 30.58954 213 ARG B C 1
ATOM 1456 O O . ARG B 1 57 ? -13.09984 38.86372 -11.98043 1.000 29.54879 213 ARG B O 1
ATOM 1464 N N . ALA B 1 58 ? -14.60779 38.37443 -10.37194 1.000 27.44290 214 ALA B N 1
ATOM 1465 C CA . ALA B 1 58 ? -15.64850 39.21036 -10.97043 1.000 28.56778 214 ALA B CA 1
ATOM 1466 C C . ALA B 1 58 ? -15.28963 40.69102 -10.91271 1.000 30.65363 214 ALA B C 1
ATOM 1467 O O . ALA B 1 58 ? -15.49588 41.41960 -11.89107 1.000 32.12603 214 ALA B O 1
ATOM 1469 N N . LEU B 1 59 ? -14.78432 41.16698 -9.76820 1.000 27.20639 215 LEU B N 1
ATOM 1470 C CA . LEU B 1 59 ? -14.36734 42.56504 -9.68223 1.000 29.26744 215 LEU B CA 1
ATOM 1471 C C . LEU B 1 59 ? -13.30013 42.88103 -10.71966 1.000 31.77174 215 LEU B C 1
ATOM 1472 O O . LEU B 1 59 ? -13.34806 43.93620 -11.36919 1.000 33.46890 215 LEU B O 1
ATOM 1477 N N . ALA B 1 60 ? -12.31289 41.99006 -10.87576 1.000 29.55833 216 ALA B N 1
ATOM 1478 C CA . ALA B 1 60 ? -11.27812 42.21090 -11.88384 1.000 29.06539 216 ALA B CA 1
ATOM 1479 C C . ALA B 1 60 ? -11.88151 42.24277 -13.27963 1.000 34.17957 216 ALA B C 1
ATOM 1480 O O . ALA B 1 60 ? -11.53851 43.11364 -14.09103 1.000 31.61264 216 ALA B O 1
ATOM 1482 N N A GLU B 1 61 ? -12.80757 41.32153 -13.56780 0.507 31.55864 217 GLU B N 1
ATOM 1483 N N C GLU B 1 61 ? -12.78731 41.30280 -13.57308 0.493 31.81488 217 GLU B N 1
ATOM 1484 C CA A GLU B 1 61 ? -13.41676 41.25907 -14.89267 0.507 33.54912 217 GLU B CA 1
ATOM 1485 C CA C GLU B 1 61 ? -13.43241 41.25602 -14.88182 0.493 33.59898 217 GLU B CA 1
ATOM 1486 C C A GLU B 1 61 ? -14.24443 42.50391 -15.19261 0.507 36.22147 217 GLU B C 1
ATOM 1487 C C C GLU B 1 61 ? -14.17766 42.55097 -15.17352 0.493 35.83354 217 GLU B C 1
ATOM 1488 O O A GLU B 1 61 ? -14.29222 42.95064 -16.34401 0.507 40.07026 217 GLU B O 1
ATOM 1489 O O C GLU B 1 61 ? -14.10321 43.08167 -16.28795 0.493 39.10951 217 GLU B O 1
ATOM 1500 N N . GLU B 1 62 ? -14.89079 43.08100 -14.17744 1.000 33.36329 218 GLU B N 1
ATOM 1501 C CA . GLU B 1 62 ? -15.67929 44.29461 -14.39000 1.000 36.66615 218 GLU B CA 1
ATOM 1502 C C . GLU B 1 62 ? -14.79988 45.49595 -14.70746 1.000 41.31382 218 GLU B C 1
ATOM 1503 O O . GLU B 1 62 ? -15.19065 46.37276 -15.48875 1.000 42.19229 218 GLU B O 1
ATOM 1509 N N . LYS B 1 63 ? -13.62536 45.56955 -14.09207 1.000 34.50226 219 LYS B N 1
ATOM 1510 C CA . LYS B 1 63 ? -12.77064 46.74311 -14.16453 1.000 34.82621 219 LYS B CA 1
ATOM 1511 C C . LYS B 1 63 ? -11.61979 46.58721 -15.15477 1.000 44.42765 219 LYS B C 1
ATOM 1512 O O . LYS B 1 63 ? -10.77945 47.48691 -15.25477 1.000 47.90487 219 LYS B O 1
ATOM 1517 N N . GLY B 1 64 ? -11.55643 45.47312 -15.88134 1.000 37.50801 220 GLY B N 1
ATOM 1518 C CA . GLY B 1 64 ? -10.50165 45.27804 -16.85718 1.000 36.83839 220 GLY B CA 1
ATOM 1519 C C . GLY B 1 64 ? -9.15371 44.96307 -16.25085 1.000 39.13628 220 GLY B C 1
ATOM 1520 O O . GLY B 1 64 ? -8.12075 45.30250 -16.83957 1.000 41.99393 220 GLY B O 1
ATOM 1521 N N . LEU B 1 65 ? -9.13932 44.33723 -15.07465 1.000 33.07550 221 LEU B N 1
ATOM 1522 C CA . LEU B 1 65 ? -7.92932 43.92591 -14.38021 1.000 32.06879 221 LEU B CA 1
ATOM 1523 C C . LEU B 1 65 ? -7.72855 42.42910 -14.53121 1.000 31.75422 221 LEU B C 1
ATOM 1524 O O . LEU B 1 65 ? -8.68251 41.67829 -14.75242 1.000 32.42048 221 LEU B O 1
ATOM 1529 N N . GLU B 1 66 ? -6.47770 42.00442 -14.38773 1.000 29.98322 222 GLU B N 1
ATOM 1530 C CA . GLU B 1 66 ? -6.14290 40.58006 -14.33954 1.000 32.96498 222 GLU B CA 1
ATOM 1531 C C . GLU B 1 66 ? -6.06784 40.13452 -12.88360 1.000 34.21000 222 GLU B C 1
ATOM 1532 O O . GLU B 1 66 ? -5.20741 40.60052 -12.13164 1.000 31.92880 222 GLU B O 1
ATOM 1538 N N . PHE B 1 67 ? -6.94588 39.21332 -12.48644 1.000 31.55853 223 PHE B N 1
ATOM 1539 C CA . PHE B 1 67 ? -6.88726 38.70815 -11.12206 1.000 30.36936 223 PHE B CA 1
ATOM 1540 C C . PHE B 1 67 ? -5.66851 37.80347 -10.97179 1.000 32.00244 223 PHE B C 1
ATOM 1541 O O . PHE B 1 67 ? -5.41347 36.95497 -11.82944 1.000 35.66869 223 PHE B O 1
ATOM 1549 N N . LEU B 1 68 ? -4.89850 38.00332 -9.90338 1.000 26.57489 224 LEU B N 1
ATOM 1550 C CA . LEU B 1 68 ? -3.73816 37.16338 -9.61208 1.000 32.06078 224 LEU B CA 1
ATOM 1551 C C . LEU B 1 68 ? -4.14874 36.18275 -8.52581 1.000 34.78269 224 LEU B C 1
ATOM 1552 O O . LEU B 1 68 ? -4.45515 36.58529 -7.40047 1.000 34.72788 224 LEU B O 1
ATOM 1557 N N . GLU B 1 69 ? -4.16809 34.89124 -8.86407 1.000 43.15826 225 GLU B N 1
ATOM 1558 C CA . GLU B 1 69 ? -4.57455 33.90786 -7.87367 1.000 39.49065 225 GLU B CA 1
ATOM 1559 C C . GLU B 1 69 ? -3.50250 33.69361 -6.81112 1.000 46.21636 225 GLU B C 1
ATOM 1560 O O . GLU B 1 69 ? -3.80555 33.15003 -5.74535 1.000 45.23775 225 GLU B O 1
ATOM 1566 N N . SER B 1 70 ? -2.26779 34.11725 -7.07355 1.000 39.62876 226 SER B N 1
ATOM 1567 C CA . SER B 1 70 ? -1.17317 33.97769 -6.12669 1.000 40.11331 226 SER B CA 1
ATOM 1568 C C . SER B 1 70 ? -0.14227 35.06422 -6.40973 1.000 45.05808 226 SER B C 1
ATOM 1569 O O . SER B 1 70 ? 0.05111 35.46678 -7.56074 1.000 44.94480 226 SER B O 1
ATOM 1572 N N . THR B 1 71 ? 0.49777 35.56209 -5.34853 1.000 40.39580 227 THR B N 1
ATOM 1573 C CA . THR B 1 71 ? 1.63343 36.46875 -5.48825 1.000 38.97192 227 THR B CA 1
ATOM 1574 C C . THR B 1 71 ? 2.93774 35.85112 -5.00096 1.000 37.71850 227 THR B C 1
ATOM 1575 O O . THR B 1 71 ? 3.96041 36.54920 -4.96802 1.000 44.15003 227 THR B O 1
ATOM 1579 N N . GLU B 1 72 ? 2.92322 34.57079 -4.61755 1.000 39.88815 228 GLU B N 1
ATOM 1580 C CA . GLU B 1 72 ? 4.06195 33.96745 -3.92351 1.000 43.32645 228 GLU B CA 1
ATOM 1581 C C . GLU B 1 72 ? 5.30482 33.87859 -4.80131 1.000 46.74573 228 GLU B C 1
ATOM 1582 O O . GLU B 1 72 ? 6.42622 33.97814 -4.29179 1.000 51.62044 228 GLU B O 1
ATOM 1588 N N . GLY B 1 73 ? 5.14330 33.68576 -6.10416 1.000 51.14223 229 GLY B N 1
ATOM 1589 C CA . GLY B 1 73 ? 6.31306 33.57576 -6.95215 1.000 54.74407 229 GLY B CA 1
ATOM 1590 C C . GLY B 1 73 ? 6.87028 34.88118 -7.48467 1.000 53.22633 229 GLY B C 1
ATOM 1591 O O . GLY B 1 73 ? 7.89807 34.87112 -8.17110 1.000 54.27850 229 GLY B O 1
ATOM 1592 N N . ILE B 1 74 ? 6.24099 36.01182 -7.18224 1.000 44.67596 230 ILE B N 1
ATOM 1593 C CA . ILE B 1 74 ? 6.63518 37.28451 -7.77700 1.000 43.74300 230 ILE B CA 1
ATOM 1594 C C . ILE B 1 74 ? 7.89550 37.79934 -7.09722 1.000 46.52107 230 ILE B C 1
ATOM 1595 O O . ILE B 1 74 ? 7.94600 37.93662 -5.86778 1.000 43.03249 230 ILE B O 1
ATOM 1600 N N . VAL B 1 75 ? 8.90878 38.10291 -7.90080 1.000 42.62901 231 VAL B N 1
ATOM 1601 C CA . VAL B 1 75 ? 10.09463 38.80687 -7.42768 1.000 45.59015 231 VAL B CA 1
ATOM 1602 C C . VAL B 1 75 ? 9.99197 40.24785 -7.91951 1.000 42.77573 231 VAL B C 1
ATOM 1603 O O . VAL B 1 75 ? 10.23658 40.51786 -9.10376 1.000 43.93377 231 VAL B O 1
ATOM 1607 N N . PRO B 1 76 ? 9.60445 41.19327 -7.06627 1.000 44.00379 232 PRO B N 1
ATOM 1608 C CA . PRO B 1 76 ? 9.36354 42.56364 -7.54642 1.000 40.77167 232 PRO B CA 1
ATOM 1609 C C . PRO B 1 76 ? 10.66247 43.23454 -7.97945 1.000 44.01320 232 PRO B C 1
ATOM 1610 O O . PRO B 1 76 ? 11.68757 43.14743 -7.29914 1.000 50.98509 232 PRO B O 1
ATOM 1614 N N . ASP B 1 77 ? 10.60756 43.88530 -9.13435 1.000 38.08773 233 ASP B N 1
ATOM 1615 C CA . ASP B 1 77 ? 11.75951 44.57191 -9.70822 1.000 42.10233 233 ASP B CA 1
ATOM 1616 C C . ASP B 1 77 ? 11.98570 45.88845 -8.97107 1.000 41.98429 233 ASP B C 1
ATOM 1617 O O . ASP B 1 77 ? 11.09442 46.74721 -8.96960 1.000 41.24438 233 ASP B O 1
ATOM 1622 N N . PRO B 1 78 ? 13.14391 46.09010 -8.33546 1.000 43.39565 234 PRO B N 1
ATOM 1623 C CA . PRO B 1 78 ? 13.37860 47.36259 -7.63038 1.000 45.84129 234 PRO B CA 1
ATOM 1624 C C . PRO B 1 78 ? 13.24232 48.58559 -8.52360 1.000 45.12540 234 PRO B C 1
ATOM 1625 O O . PRO B 1 78 ? 12.84157 49.65248 -8.03705 1.000 45.41424 234 PRO B O 1
ATOM 1629 N N . SER B 1 79 ? 13.55815 48.45906 -9.81884 1.000 44.32898 235 SER B N 1
ATOM 1630 C CA . SER B 1 79 ? 13.40437 49.57494 -10.74994 1.000 48.38383 235 SER B CA 1
ATOM 1631 C C . SER B 1 79 ? 11.94510 49.98054 -10.90516 1.000 46.17271 235 SER B C 1
ATOM 1632 O O . SER B 1 79 ? 11.64321 51.16511 -11.10985 1.000 45.41152 235 SER B O 1
ATOM 1635 N N . ALA B 1 80 ? 11.03087 49.01282 -10.82836 1.000 43.12420 236 ALA B N 1
ATOM 1636 C CA . ALA B 1 80 ? 9.61130 49.31503 -10.92182 1.000 39.87492 236 ALA B CA 1
ATOM 1637 C C . ALA B 1 80 ? 9.09779 49.95390 -9.63857 1.000 39.36895 236 ALA B C 1
ATOM 1638 O O . ALA B 1 80 ? 8.26449 50.86808 -9.68665 1.000 36.02561 236 ALA B O 1
ATOM 1640 N N . ALA B 1 81 ? 9.59756 49.50500 -8.48428 1.000 35.84196 237 ALA B N 1
ATOM 1641 C CA . ALA B 1 81 ? 9.10518 50.03536 -7.21855 1.000 36.37619 237 ALA B CA 1
ATOM 1642 C C . ALA B 1 81 ? 9.43413 51.51593 -7.04484 1.000 38.33555 237 ALA B C 1
ATOM 1643 O O . ALA B 1 81 ? 8.72510 52.20725 -6.30541 1.000 42.10631 237 ALA B O 1
ATOM 1645 N N . LEU B 1 82 ? 10.47394 52.01860 -7.72277 1.000 38.80654 238 LEU B N 1
ATOM 1646 C CA . LEU B 1 82 ? 10.81356 53.44032 -7.65896 1.000 41.63242 238 LEU B CA 1
ATOM 1647 C C . LEU B 1 82 ? 9.74516 54.32857 -8.28257 1.000 41.37280 238 LEU B C 1
ATOM 1648 O O . LEU B 1 82 ? 9.73894 55.54174 -8.03326 1.000 45.36796 238 LEU B O 1
ATOM 1653 N N . LEU B 1 83 ? 8.83649 53.75924 -9.08127 1.000 42.15810 239 LEU B N 1
ATOM 1654 C CA . LEU B 1 83 ? 7.83243 54.56606 -9.77025 1.000 39.74512 239 LEU B CA 1
ATOM 1655 C C . LEU B 1 83 ? 6.75088 55.07874 -8.82649 1.000 44.27584 239 LEU B C 1
ATOM 1656 O O . LEU B 1 83 ? 5.99910 55.98895 -9.19408 1.000 42.64311 239 LEU B O 1
ATOM 1661 N N . LEU B 1 84 ? 6.64605 54.51438 -7.62918 1.000 38.72978 240 LEU B N 1
ATOM 1662 C CA . LEU B 1 84 ? 5.80350 55.05671 -6.57530 1.000 38.44972 240 LEU B CA 1
ATOM 1663 C C . LEU B 1 84 ? 6.62577 55.13383 -5.30198 1.000 38.97283 240 LEU B C 1
ATOM 1664 O O . LEU B 1 84 ? 7.34757 54.19023 -4.96408 1.000 41.71751 240 LEU B O 1
ATOM 1669 N N . LEU B 1 85 ? 6.52262 56.25711 -4.60086 1.000 40.09741 241 LEU B N 1
ATOM 1670 C CA . LEU B 1 85 ? 6.99872 56.28913 -3.22698 1.000 42.25247 241 LEU B CA 1
ATOM 1671 C C . LEU B 1 85 ? 6.26325 55.22600 -2.42549 1.000 39.90226 241 LEU B C 1
ATOM 1672 O O . LEU B 1 85 ? 5.10487 54.90985 -2.70196 1.000 37.07045 241 LEU B O 1
ATOM 1677 N N . ARG B 1 86 ? 6.95533 54.65887 -1.43320 1.000 42.16847 242 ARG B N 1
ATOM 1678 C CA . ARG B 1 86 ? 6.33477 53.65061 -0.58198 1.000 45.13928 242 ARG B CA 1
ATOM 1679 C C . ARG B 1 86 ? 5.02340 54.14880 0.00781 1.000 42.94029 242 ARG B C 1
ATOM 1680 O O . ARG B 1 86 ? 4.03485 53.40403 0.05774 1.000 39.60916 242 ARG B O 1
ATOM 1688 N N . SER B 1 87 ? 4.99505 55.41027 0.45546 1.000 42.71721 243 SER B N 1
ATOM 1689 C CA . SER B 1 87 ? 3.76992 55.95928 1.03611 1.000 43.87162 243 SER B CA 1
ATOM 1690 C C . SER B 1 87 ? 2.61576 55.95880 0.03659 1.000 37.89312 243 SER B C 1
ATOM 1691 O O . SER B 1 87 ? 1.46010 55.75056 0.42288 1.000 40.71794 243 SER B O 1
ATOM 1694 N N . ASP B 1 88 ? 2.90135 56.17944 -1.24535 1.000 43.23483 244 ASP B N 1
ATOM 1695 C CA . ASP B 1 88 ? 1.84532 56.14834 -2.24981 1.000 38.04968 244 ASP B CA 1
ATOM 1696 C C . ASP B 1 88 ? 1.41959 54.72007 -2.56603 1.000 35.38866 244 ASP B C 1
ATOM 1697 O O . ASP B 1 88 ? 0.22759 54.44404 -2.74251 1.000 33.73474 244 ASP B O 1
ATOM 1702 N N . ALA B 1 89 ? 2.38232 53.80000 -2.64249 1.000 34.85803 245 ALA B N 1
ATOM 1703 C CA . ALA B 1 89 ? 2.04268 52.39859 -2.85236 1.000 28.47182 245 ALA B CA 1
ATOM 1704 C C . ALA B 1 89 ? 1.06712 51.90624 -1.79127 1.000 32.18555 245 ALA B C 1
ATOM 1705 O O . ALA B 1 89 ? 0.10388 51.19839 -2.10339 1.000 33.78527 245 ALA B O 1
ATOM 1707 N N . LEU B 1 90 ? 1.28395 52.30005 -0.53422 1.000 32.23934 246 LEU B N 1
ATOM 1708 C CA . LEU B 1 90 ? 0.41008 51.86978 0.55326 1.000 34.51445 246 LEU B CA 1
ATOM 1709 C C . LEU B 1 90 ? -0.93967 52.58612 0.50846 1.000 34.85897 246 LEU B C 1
ATOM 1710 O O . LEU B 1 90 ? -1.99364 51.95219 0.65245 1.000 37.13048 246 LEU B O 1
ATOM 1715 N N . ARG B 1 91 ? -0.92221 53.90849 0.30180 1.000 35.95606 247 ARG B N 1
ATOM 1716 C CA . ARG B 1 91 ? -2.14903 54.70733 0.29018 1.000 36.63015 247 ARG B CA 1
ATOM 1717 C C . ARG B 1 91 ? -3.06150 54.33369 -0.86656 1.000 40.96166 247 ARG B C 1
ATOM 1718 O O . ARG B 1 91 ? -4.28940 54.26875 -0.70506 1.000 37.51625 247 ARG B O 1
ATOM 1726 N N . TYR B 1 92 ? -2.48902 54.13756 -2.05395 1.000 33.01595 248 TYR B N 1
ATOM 1727 C CA . TYR B 1 92 ? -3.26970 53.73602 -3.21505 1.000 33.98113 248 TYR B CA 1
ATOM 1728 C C . TYR B 1 92 ? -3.42955 52.22709 -3.33362 1.000 31.90823 248 TYR B C 1
ATOM 1729 O O . TYR B 1 92 ? -4.19598 51.77175 -4.18559 1.000 33.48115 248 TYR B O 1
ATOM 1738 N N . GLY B 1 93 ? -2.72088 51.44804 -2.52423 1.000 29.82287 249 GLY B N 1
ATOM 1739 C CA . GLY B 1 93 ? -2.81208 49.99904 -2.61945 1.000 31.72679 249 GLY B CA 1
ATOM 1740 C C . GLY B 1 93 ? -2.30586 49.49884 -3.96024 1.000 32.80738 249 GLY B C 1
ATOM 1741 O O . GLY B 1 93 ? -2.99610 48.73400 -4.63892 1.000 30.44456 249 GLY B O 1
ATOM 1742 N N . ALA B 1 94 ? -1.10266 49.91826 -4.36132 1.000 28.81750 250 ALA B N 1
ATOM 1743 C CA . ALA B 1 94 ? -0.57312 49.58724 -5.68125 1.000 27.51639 250 ALA B CA 1
ATOM 1744 C C . ALA B 1 94 ? 0.89817 49.21749 -5.56079 1.000 27.21537 250 ALA B C 1
ATOM 1745 O O . ALA B 1 94 ? 1.69712 50.03628 -5.09407 1.000 31.17595 250 ALA B O 1
ATOM 1747 N N . VAL B 1 95 ? 1.26552 48.03678 -6.04195 1.000 27.59322 251 VAL B N 1
ATOM 1748 C CA . VAL B 1 95 ? 2.66237 47.61275 -6.04580 1.000 29.81334 251 VAL B CA 1
ATOM 1749 C C . VAL B 1 95 ? 3.11437 47.47193 -7.49469 1.000 30.47837 251 VAL B C 1
ATOM 1750 O O . VAL B 1 95 ? 2.70273 46.52568 -8.17804 1.000 31.23329 251 VAL B O 1
ATOM 1754 N N . PRO B 1 96 ? 3.99504 48.34202 -7.98372 1.000 30.80127 252 PRO B N 1
ATOM 1755 C CA . PRO B 1 96 ? 4.64412 48.07816 -9.27246 1.000 29.75800 252 PRO B CA 1
ATOM 1756 C C . PRO B 1 96 ? 5.64385 46.94918 -9.09410 1.000 34.60507 252 PRO B C 1
ATOM 1757 O O . PRO B 1 96 ? 6.48880 46.99558 -8.19830 1.000 41.65682 252 PRO B O 1
ATOM 1761 N N . ILE B 1 97 ? 5.54470 45.93007 -9.94590 1.000 32.80732 253 ILE B N 1
ATOM 1762 C CA . ILE B 1 97 ? 6.34087 44.71890 -9.78154 1.000 32.71978 253 ILE B CA 1
ATOM 1763 C C . ILE B 1 97 ? 7.32612 44.47351 -10.91607 1.000 36.24382 253 ILE B C 1
ATOM 1764 O O . ILE B 1 97 ? 8.21304 43.61958 -10.76242 1.000 41.94402 253 ILE B O 1
ATOM 1769 N N . GLY B 1 98 ? 7.20707 45.16142 -12.04387 1.000 39.41352 254 GLY B N 1
ATOM 1770 C CA . GLY B 1 98 ? 8.06117 44.86589 -13.17586 1.000 44.21685 254 GLY B CA 1
ATOM 1771 C C . GLY B 1 98 ? 7.52323 45.50879 -14.43831 1.000 41.32997 254 GLY B C 1
ATOM 1772 O O . GLY B 1 98 ? 6.57075 46.28759 -14.40379 1.000 37.72513 254 GLY B O 1
ATOM 1773 N N . PHE B 1 99 ? 8.15321 45.15916 -15.55824 1.000 46.66752 255 PHE B N 1
ATOM 1774 C CA . PHE B 1 99 ? 7.83691 45.76526 -16.84174 1.000 45.75919 255 PHE B CA 1
ATOM 1775 C C . PHE B 1 99 ? 7.61895 44.69906 -17.90423 1.000 49.16839 255 PHE B C 1
ATOM 1776 O O . PHE B 1 99 ? 8.27467 43.65283 -17.90975 1.000 49.86811 255 PHE B O 1
ATOM 1784 N N . GLN B 1 100 ? 6.70778 44.99273 -18.82716 1.000 44.58523 256 GLN B N 1
ATOM 1785 C CA . GLN B 1 100 ? 6.45681 44.11343 -19.96453 1.000 51.49207 256 GLN B CA 1
ATOM 1786 C C . GLN B 1 100 ? 6.09848 44.97143 -21.16572 1.000 47.16473 256 GLN B C 1
ATOM 1787 O O . GLN B 1 100 ? 5.12427 45.72669 -21.10701 1.000 46.77362 256 GLN B O 1
ATOM 1793 N N . ASN B 1 101 ? 6.87910 44.85575 -22.24226 1.000 50.56182 257 ASN B N 1
ATOM 1794 C CA . ASN B 1 101 ? 6.61562 45.59404 -23.47802 1.000 52.71731 257 ASN B CA 1
ATOM 1795 C C . ASN B 1 101 ? 6.43814 47.08615 -23.20494 1.000 47.00718 257 ASN B C 1
ATOM 1796 O O . ASN B 1 101 ? 5.52663 47.73695 -23.72409 1.000 49.21949 257 ASN B O 1
ATOM 1801 N N . GLY B 1 102 ? 7.30242 47.63041 -22.35706 1.000 42.36597 258 GLY B N 1
ATOM 1802 C CA . GLY B 1 102 ? 7.21188 49.04974 -22.06518 1.000 45.78181 258 GLY B CA 1
ATOM 1803 C C . GLY B 1 102 ? 6.05488 49.45778 -21.18342 1.000 39.83000 258 GLY B C 1
ATOM 1804 O O . GLY B 1 10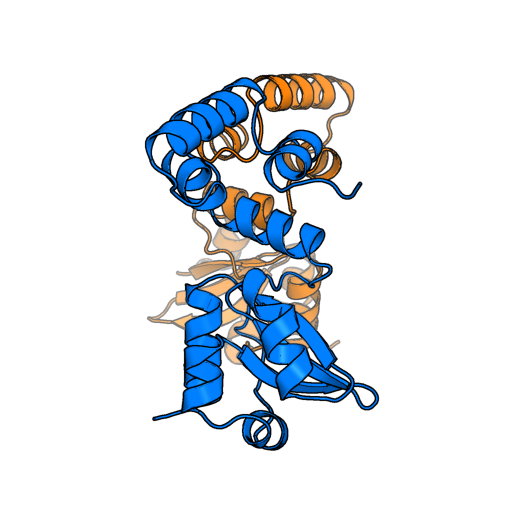2 ? 5.78204 50.65597 -21.06330 1.000 45.61207 258 GLY B O 1
ATOM 1805 N N . GLU B 1 103 ? 5.35608 48.50904 -20.56999 1.000 38.67931 259 GLU B N 1
ATOM 1806 C CA . GLU B 1 103 ? 4.29993 48.81613 -19.61944 1.000 35.54875 259 GLU B CA 1
ATOM 1807 C C . GLU B 1 103 ? 4.76992 48.43170 -18.22682 1.000 38.44159 259 GLU B C 1
ATOM 1808 O O . GLU B 1 103 ? 5.50071 47.45049 -18.06476 1.000 43.81789 259 GLU B O 1
ATOM 1814 N N . VAL B 1 104 ? 4.36299 49.19664 -17.21963 1.000 33.45232 260 VAL B N 1
ATOM 1815 C CA . VAL B 1 104 ? 4.64762 48.80830 -15.84260 1.000 33.41218 260 VAL B CA 1
ATOM 1816 C C . VAL B 1 104 ? 3.52537 47.90472 -15.34960 1.000 32.59132 260 VAL B C 1
ATOM 1817 O O . VAL B 1 104 ? 2.34123 48.21420 -15.52683 1.000 32.95932 260 VAL B O 1
ATOM 1821 N N . GLU B 1 105 ? 3.89948 46.76328 -14.77663 1.000 31.68749 261 GLU B N 1
ATOM 1822 C CA . GLU B 1 105 ? 2.94142 45.83420 -14.17341 1.000 30.44604 261 GLU B CA 1
ATOM 1823 C C . GLU B 1 105 ? 2.66233 46.28256 -12.74239 1.000 33.62581 261 GLU B C 1
ATOM 1824 O O . GLU B 1 105 ? 3.59228 46.49447 -11.96173 1.000 31.30101 261 GLU B O 1
ATOM 1830 N N . VAL B 1 106 ? 1.38713 46.47117 -12.40577 1.000 28.48892 262 VAL B N 1
ATOM 1831 C CA . VAL B 1 106 ? 1.01465 47.04580 -11.11591 1.000 28.09334 262 VAL B CA 1
ATOM 1832 C C . VAL B 1 106 ? -0.07696 46.19371 -10.49681 1.000 29.38272 262 VAL B C 1
ATOM 1833 O O . VAL B 1 106 ? -1.10894 45.95897 -11.13370 1.000 30.69769 262 VAL B O 1
ATOM 1837 N N . VAL B 1 107 ? 0.13853 45.74826 -9.25696 1.000 28.27604 263 VAL B N 1
ATOM 1838 C CA . VAL B 1 107 ? -0.81854 44.90041 -8.54697 1.000 27.80974 263 VAL B CA 1
ATOM 1839 C C . VAL B 1 107 ? -1.60341 45.76173 -7.56647 1.000 30.55173 263 VAL B C 1
ATOM 1840 O O . VAL B 1 107 ? -1.03444 46.32773 -6.62329 1.000 27.60564 263 VAL B O 1
ATOM 1844 N N . LEU B 1 108 ? -2.91121 45.85810 -7.78967 1.000 27.42369 264 LEU B N 1
ATOM 1845 C CA . LEU B 1 108 ? -3.80413 46.63191 -6.93894 1.000 28.57534 264 LEU B CA 1
ATOM 1846 C C . LEU B 1 108 ? -4.40954 45.76615 -5.84697 1.000 29.13185 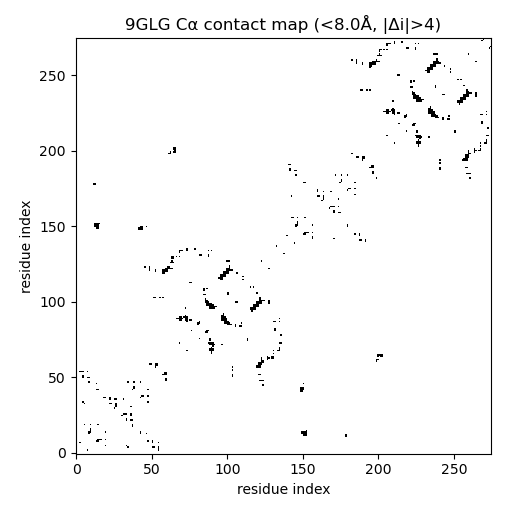264 LEU B C 1
ATOM 1847 O O . LEU B 1 108 ? -4.65273 44.57082 -6.03391 1.000 28.34997 264 LEU B O 1
ATOM 1852 N N . SER B 1 109 ? -4.71154 46.41056 -4.71666 1.000 29.88616 265 SER B N 1
ATOM 1853 C CA . SER B 1 109 ? -5.46991 45.77579 -3.64559 1.000 29.97874 265 SER B CA 1
ATOM 1854 C C . SER B 1 109 ? -6.97524 45.91744 -3.81231 1.000 29.71185 265 SER B C 1
ATOM 1855 O O . SER B 1 109 ? -7.73174 45.16569 -3.18467 1.000 31.99608 265 SER B O 1
ATOM 1858 N N . ASP B 1 110 ? -7.42831 46.86954 -4.62364 1.000 29.12059 266 ASP B N 1
ATOM 1859 C CA . ASP B 1 110 ? -8.84290 47.19676 -4.67692 1.000 28.74870 266 ASP B CA 1
ATOM 1860 C C . ASP B 1 110 ? -9.14865 47.73132 -6.06908 1.000 28.80651 266 ASP B C 1
ATOM 1861 O O . ASP B 1 110 ? -8.45693 48.65518 -6.53155 1.000 27.97701 266 ASP B O 1
ATOM 1866 N N . PRO B 1 111 ? -10.15454 47.19261 -6.75831 1.000 30.05604 267 PRO B N 1
ATOM 1867 C CA . PRO B 1 111 ? -10.44265 47.67751 -8.11696 1.000 35.98210 267 PRO B CA 1
ATOM 1868 C C . PRO B 1 111 ? -10.83066 49.14583 -8.14794 1.000 33.83964 267 PRO B C 1
ATOM 1869 O O . PRO B 1 111 ? -10.63391 49.81004 -9.17544 1.000 34.25534 267 PRO B O 1
ATOM 1873 N N . ARG B 1 112 ? -11.34447 49.67730 -7.03559 1.000 33.25546 268 ARG B N 1
ATOM 1874 C CA . ARG B 1 112 ? -11.77250 51.06765 -6.98707 1.000 35.68839 268 ARG B CA 1
ATOM 1875 C C . ARG B 1 112 ? -10.62132 52.04979 -7.10932 1.000 33.33729 268 ARG B C 1
ATOM 1876 O O . ARG B 1 112 ? -10.86987 53.23001 -7.38470 1.000 39.02221 268 ARG B O 1
ATOM 1884 N N . HIS B 1 113 ? -9.38045 51.61302 -6.90080 1.000 31.88335 269 HIS B N 1
ATOM 1885 C CA . HIS B 1 113 ? -8.23868 52.51466 -6.97968 1.000 33.90584 269 HIS B CA 1
ATOM 1886 C C . HIS B 1 113 ? -7.55386 52.51067 -8.34262 1.000 32.73685 269 HIS B C 1
ATOM 1887 O O . HIS B 1 113 ? -6.55024 53.21227 -8.51339 1.000 31.80100 269 HIS B O 1
ATOM 1894 N N . LYS B 1 114 ? -8.08281 51.76923 -9.32055 1.000 32.65038 270 LYS B N 1
ATOM 1895 C CA . LYS B 1 114 ? -7.39243 51.64061 -10.60516 1.000 31.98808 270 LYS B CA 1
ATOM 1896 C C . LYS B 1 114 ? -7.19979 52.99371 -11.28112 1.000 32.94966 270 LYS B C 1
ATOM 1897 O O . LYS B 1 114 ? -6.09385 53.32535 -11.72480 1.000 30.62442 270 LYS B O 1
ATOM 1903 N N . GLU B 1 115 ? -8.27317 53.78008 -11.38845 1.000 33.88294 271 GLU B N 1
ATOM 1904 C CA . GLU B 1 115 ? -8.18317 55.04800 -12.11027 1.000 35.68030 271 GLU B CA 1
ATOM 1905 C C . GLU B 1 115 ? -7.23602 56.01315 -11.41224 1.000 36.61660 271 GLU B C 1
ATOM 1906 O O . GLU B 1 115 ? -6.41304 56.66433 -12.06178 1.000 38.92217 271 GLU B O 1
ATOM 1912 N N . ALA B 1 116 ? -7.35234 56.14024 -10.08615 1.000 35.83837 272 ALA B N 1
ATOM 1913 C CA . ALA B 1 116 ? -6.49583 57.09073 -9.38058 1.000 38.57524 272 ALA B CA 1
ATOM 1914 C C . ALA B 1 116 ? -5.03191 56.72970 -9.56108 1.000 36.26226 272 ALA B C 1
ATOM 1915 O O . ALA B 1 116 ? -4.17599 57.61565 -9.69862 1.000 38.98652 272 ALA B O 1
ATOM 1917 N N . VAL B 1 117 ? -4.73302 55.42539 -9.56054 1.000 33.20930 273 VAL B N 1
ATOM 1918 C CA . VAL B 1 117 ? -3.36299 54.96435 -9.75708 1.000 31.51433 273 VAL B CA 1
ATOM 1919 C C . VAL B 1 117 ? -2.91323 55.19427 -11.19346 1.000 30.99924 273 VAL B C 1
ATOM 1920 O O . VAL B 1 117 ? -1.77935 55.63288 -11.44175 1.000 33.29800 273 VAL B O 1
ATOM 1924 N N . ALA B 1 118 ? -3.77029 54.86134 -12.16399 1.000 33.81707 274 ALA B N 1
ATOM 1925 C CA . ALA B 1 118 ? -3.39186 55.01219 -13.56827 1.000 37.56977 274 ALA B CA 1
ATOM 1926 C C . ALA B 1 118 ? -3.04014 56.45133 -13.88795 1.000 45.33963 274 ALA B C 1
ATOM 1927 O O . ALA B 1 118 ? -2.08747 56.72015 -14.63187 1.000 41.12778 274 ALA B O 1
ATOM 1929 N N . GLN B 1 119 ? -3.80031 57.38948 -13.32905 1.000 40.86139 275 GLN B N 1
ATOM 1930 C CA . GLN B 1 119 ? -3.53405 58.80268 -13.56966 1.000 41.27841 275 GLN B CA 1
ATOM 1931 C C . GLN B 1 119 ? -2.18036 59.19750 -13.00122 1.000 43.74160 275 GLN B C 1
ATOM 1932 O O . GLN B 1 119 ? -1.35827 59.80767 -13.69098 1.000 42.72103 275 GLN B O 1
ATOM 1938 N N . LEU B 1 120 ? -1.91521 58.80559 -11.75254 1.000 40.72814 276 LEU B N 1
ATOM 1939 C CA . LEU B 1 120 ? -0.65226 59.13580 -11.10651 1.000 48.44888 276 LEU B CA 1
ATOM 1940 C C . LEU B 1 120 ? 0.53565 58.60910 -11.89974 1.000 43.60791 276 LEU B C 1
ATOM 1941 O O . LEU B 1 120 ? 1.46701 59.35420 -12.22325 1.000 50.49292 276 LEU B O 1
ATOM 1946 N N . LEU B 1 121 ? 0.51746 57.31714 -12.22163 1.000 35.92999 277 LEU B N 1
ATOM 1947 C CA . LEU B 1 121 ? 1.62361 56.71323 -12.94937 1.000 36.14513 277 LEU B CA 1
ATOM 1948 C C . LEU B 1 121 ? 1.88107 57.40174 -14.27423 1.000 37.29488 277 LEU B C 1
ATOM 1949 O O . LEU B 1 121 ? 3.03298 57.49648 -14.71242 1.000 38.53047 277 LEU B O 1
ATOM 1954 N N . ASN B 1 122 ? 0.81918 57.84053 -14.95689 1.000 35.87420 278 ASN B N 1
ATOM 1955 C CA . ASN B 1 122 ? 0.95965 58.66293 -16.15944 1.000 40.67557 278 ASN B CA 1
ATOM 1956 C C . ASN B 1 122 ? 1.84054 57.98970 -17.21265 1.000 34.56684 278 ASN B C 1
ATOM 1957 O O . ASN B 1 122 ? 2.67264 58.62102 -17.86548 1.000 40.62975 278 ASN B O 1
ATOM 1962 N N . ARG B 1 123 ? 1.66688 56.68414 -17.37658 1.000 32.19784 279 ARG B N 1
ATOM 1963 C CA . ARG B 1 123 ? 2.43598 55.92044 -18.34668 1.000 31.86686 279 ARG B CA 1
ATOM 1964 C C . ARG B 1 123 ? 1.69981 54.61413 -18.60489 1.000 30.94164 279 ARG B C 1
ATOM 1965 O O . ARG B 1 123 ? 0.88537 54.18930 -17.77926 1.000 30.62924 279 ARG B O 1
ATOM 1973 N N . PRO B 1 124 ? 1.98036 53.94330 -19.72423 1.000 32.76110 280 PRO B N 1
ATOM 1974 C CA . PRO B 1 124 ? 1.32699 52.64709 -19.97675 1.000 30.92629 280 PRO B CA 1
ATOM 1975 C C . PRO B 1 124 ? 1.54602 51.66098 -18.83589 1.000 30.60717 280 PRO B C 1
ATOM 1976 O O . PRO B 1 124 ? 2.66595 51.47767 -18.34939 1.000 32.26826 280 PRO B O 1
ATOM 1980 N N . ALA B 1 125 ? 0.46046 51.03378 -18.40455 1.000 31.91187 281 ALA B N 1
ATOM 1981 C CA . ALA B 1 125 ? 0.49989 50.12663 -17.27093 1.000 28.87687 281 ALA B CA 1
ATOM 1982 C C . ALA B 1 125 ? -0.41703 48.94517 -17.52837 1.000 36.19830 281 ALA B C 1
ATOM 1983 O O . ALA B 1 125 ? -1.39920 49.04436 -18.26860 1.000 36.07635 281 ALA B O 1
ATOM 1985 N N . ARG B 1 126 ? -0.08471 47.82973 -16.89643 1.000 31.08546 282 ARG B N 1
ATOM 1986 C CA . ARG B 1 126 ? -0.90645 46.62966 -16.93503 1.000 32.77382 282 ARG B CA 1
ATOM 1987 C C . ARG B 1 126 ? -1.30669 46.32791 -15.49948 1.000 32.67219 282 ARG B C 1
ATOM 1988 O O . ARG B 1 126 ? -0.43898 46.13568 -14.63759 1.000 34.69378 282 ARG B O 1
ATOM 1996 N N . PHE B 1 127 ? -2.61433 46.30969 -15.23414 1.000 32.29365 283 PHE B N 1
ATOM 1997 C CA . PHE B 1 127 ? -3.09542 46.24459 -13.86307 1.000 29.73901 283 PHE B CA 1
ATOM 1998 C C . PHE B 1 127 ? -3.58685 44.85894 -13.47826 1.000 28.51682 283 PHE B C 1
ATOM 1999 O O . PHE B 1 127 ? -4.25362 44.16880 -14.25639 1.000 30.56226 283 PHE B O 1
ATOM 2007 N N . TYR B 1 128 ? -3.25553 44.47949 -12.25640 1.000 27.07608 284 TYR B N 1
ATOM 2008 C CA . TYR B 1 128 ? -3.63439 43.20137 -11.68005 1.000 28.47158 284 TYR B CA 1
ATOM 2009 C C . TYR B 1 128 ? -4.36467 43.46243 -10.37263 1.000 27.87104 284 TYR B C 1
ATOM 2010 O O . TYR B 1 128 ? -4.28279 44.55153 -9.80166 1.000 28.24776 284 TYR B O 1
ATOM 2019 N N . LEU B 1 129 ? -5.09291 42.44686 -9.89762 1.000 28.30297 285 LEU B N 1
ATOM 2020 C CA . LEU B 1 129 ? -5.77904 42.55422 -8.61890 1.000 27.30643 285 LEU B CA 1
ATOM 2021 C C . LEU B 1 129 ? -5.40404 41.34714 -7.77307 1.000 27.30357 285 LEU B C 1
ATOM 2022 O O . LEU B 1 129 ? -5.38755 40.22340 -8.27456 1.000 30.66657 285 LEU B O 1
ATOM 2027 N N . ALA B 1 130 ? -5.10975 41.57298 -6.49255 1.000 29.18981 286 ALA B N 1
ATOM 2028 C CA . ALA B 1 130 ? -4.81329 40.45756 -5.59501 1.000 30.67905 286 ALA B CA 1
ATOM 2029 C C . ALA B 1 130 ? -5.64550 40.56517 -4.32294 1.000 29.02989 286 ALA B C 1
ATOM 2030 O O . ALA B 1 130 ? -5.99695 41.66566 -3.88529 1.000 30.82500 286 ALA B O 1
ATOM 2032 N N . LEU B 1 131 ? -5.95078 39.39781 -3.72796 1.000 32.11209 287 LEU B N 1
ATOM 2033 C CA . LEU B 1 131 ? -6.65313 39.34912 -2.45395 1.000 31.18996 287 LEU B CA 1
ATOM 2034 C C . LEU B 1 131 ? -5.80961 40.00008 -1.35831 1.000 33.61279 287 LEU B C 1
ATOM 2035 O O . LEU B 1 131 ? -4.58760 40.11063 -1.49132 1.000 31.68002 287 LEU B O 1
ATOM 2040 N N . PRO B 1 132 ? -6.44854 40.43293 -0.26163 1.000 38.17137 288 PRO B N 1
ATOM 2041 C CA . PRO B 1 132 ? -5.73121 41.22940 0.75213 1.000 39.34755 288 PRO B CA 1
ATOM 2042 C C . PRO B 1 132 ? -4.45983 40.61368 1.30519 1.000 36.47349 288 PRO B C 1
ATOM 2043 O O . PRO B 1 132 ? -3.44526 41.32064 1.41403 1.000 36.19923 288 PRO B O 1
ATOM 2047 N N . GLN B 1 133 ? -4.49583 39.33940 1.70923 1.000 37.07662 289 GLN B N 1
ATOM 2048 C CA . GLN B 1 133 ? -3.30607 38.72298 2.29127 1.000 37.06937 289 GLN B CA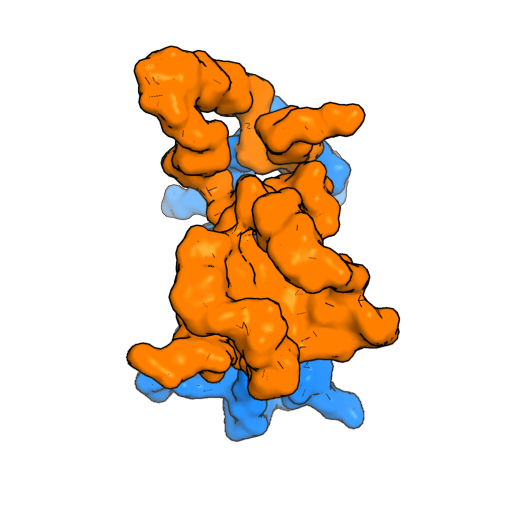 1
ATOM 2049 C C . GLN B 1 133 ? -2.18271 38.63269 1.26489 1.000 35.98090 289 GLN B C 1
ATOM 2050 O O . GLN B 1 133 ? -1.03150 38.96671 1.56876 1.000 42.61813 289 GLN B O 1
ATOM 2052 N N . ALA B 1 134 ? -2.50533 38.20841 0.03519 1.000 35.25949 290 ALA B N 1
ATOM 2053 C CA . ALA B 1 134 ? -1.49966 38.10692 -1.02043 1.000 35.10786 290 ALA B CA 1
ATOM 2054 C C . ALA B 1 134 ? -0.95483 39.47447 -1.38815 1.000 34.03648 290 ALA B C 1
ATOM 2055 O O . ALA B 1 134 ? 0.22809 39.61272 -1.72700 1.000 35.77183 290 ALA B O 1
ATOM 2057 N N . TRP B 1 135 ? -1.81169 40.49491 -1.35437 1.000 31.12670 291 TRP B N 1
ATOM 2058 C CA . TRP B 1 135 ? -1.35225 41.83991 -1.67813 1.000 30.62591 291 TRP B CA 1
ATOM 2059 C C . TRP B 1 135 ? -0.37385 42.34307 -0.62622 1.000 33.21730 291 TRP B C 1
ATOM 2060 O O . TRP B 1 135 ? 0.68991 42.87880 -0.95977 1.000 32.45854 291 TRP B O 1
ATOM 2071 N N . GLU B 1 136 ? -0.72330 42.19200 0.65273 1.000 33.25478 292 GLU B N 1
ATOM 2072 C CA . GLU B 1 136 ? 0.16123 42.67588 1.70929 1.000 34.03903 292 GLU B CA 1
ATOM 2073 C C . GLU B 1 136 ? 1.51364 41.97735 1.66161 1.000 33.76389 292 GLU B C 1
ATOM 2074 O O . GLU B 1 136 ? 2.55438 42.61205 1.87088 1.000 35.05199 292 GLU B O 1
ATOM 2080 N N . GLU B 1 137 ? 1.52152 40.66470 1.41045 1.000 34.64955 293 GLU B N 1
ATOM 2081 C CA . GLU B 1 137 ? 2.78890 39.94299 1.32390 1.000 37.26919 293 GLU B CA 1
ATOM 2082 C C . GLU B 1 137 ? 3.66520 40.50625 0.21240 1.000 39.28447 293 GLU B C 1
ATOM 2083 O O . GLU B 1 137 ? 4.88008 40.68706 0.38899 1.000 38.70807 293 GLU B O 1
ATOM 2089 N N . LEU B 1 138 ? 3.06306 40.78532 -0.94318 1.000 34.63706 294 LEU B N 1
ATOM 2090 C CA . LEU B 1 138 ? 3.81199 41.33493 -2.06403 1.000 35.71190 294 LEU B CA 1
ATOM 2091 C C . LEU B 1 138 ? 4.28011 42.75266 -1.76545 1.000 34.99620 294 LEU B C 1
ATOM 2092 O O . LEU B 1 138 ? 5.41738 43.11389 -2.09239 1.000 35.83992 294 LEU B O 1
ATOM 2097 N N . PHE B 1 139 ? 3.41473 43.57036 -1.15438 1.000 31.13814 295 PHE B N 1
ATOM 2098 C CA . PHE B 1 139 ? 3.80384 44.93646 -0.79932 1.000 31.08370 295 PHE B CA 1
ATOM 2099 C C . PHE B 1 139 ? 5.03815 44.95156 0.09889 1.000 34.10873 295 PHE B C 1
ATOM 2100 O O . PHE B 1 139 ? 5.97830 45.72423 -0.13006 1.000 33.68322 295 PHE B O 1
ATOM 2108 N N . ARG B 1 140 ? 5.04232 44.12577 1.14931 1.000 36.74190 296 ARG B N 1
ATOM 2109 C CA . ARG B 1 140 ? 6.17819 44.13701 2.06725 1.000 38.44246 296 ARG B CA 1
ATOM 2110 C C . ARG B 1 140 ? 7.45439 43.65953 1.38557 1.000 40.92275 296 ARG B C 1
ATOM 2111 O O . ARG B 1 140 ? 8.55208 44.12136 1.72738 1.000 44.31569 296 ARG B O 1
ATOM 2119 N N . ARG B 1 141 ? 7.32795 42.73792 0.42705 1.000 39.84154 297 ARG B N 1
ATOM 2120 C CA . ARG B 1 141 ? 8.48170 42.27789 -0.34318 1.000 40.34562 297 ARG B CA 1
ATOM 2121 C C . ARG B 1 141 ? 9.03985 43.39240 -1.22287 1.000 43.94049 297 ARG B C 1
ATOM 2122 O O . ARG B 1 141 ? 10.26198 43.52404 -1.37387 1.000 42.90025 297 ARG B O 1
ATOM 2130 N N . ALA B 1 142 ? 8.15886 44.20452 -1.80855 1.000 35.00279 298 ALA B N 1
ATOM 2131 C CA . ALA B 1 142 ? 8.59240 45.24931 -2.72775 1.000 34.28801 298 ALA B CA 1
ATOM 2132 C C . ALA B 1 142 ? 9.04688 46.50039 -1.99825 1.000 34.88075 298 ALA B C 1
ATOM 2133 O O . ALA B 1 142 ? 9.86903 47.25534 -2.53127 1.000 40.37448 298 ALA B O 1
ATOM 2135 N N . TYR B 1 143 ? 8.52077 46.74506 -0.79905 1.000 35.18574 299 TYR B N 1
ATOM 2136 C CA . TYR B 1 143 ? 8.76355 47.98278 -0.05669 1.000 39.81587 299 TYR B CA 1
ATOM 2137 C C . TYR B 1 143 ? 9.11548 47.65307 1.38577 1.000 41.25674 299 TYR B C 1
ATOM 2138 O O . TYR B 1 143 ? 8.36695 47.98552 2.31226 1.000 45.14568 299 TYR B O 1
ATOM 2147 N N . PRO B 1 144 ? 10.25603 46.99914 1.61648 1.000 44.90168 300 PRO B N 1
ATOM 2148 C CA . PRO B 1 144 ? 10.62551 46.64425 2.99306 1.000 57.77647 300 PRO B CA 1
ATOM 2149 C C . PRO B 1 144 ? 10.95794 47.86832 3.83256 1.000 69.14765 300 PRO B C 1
ATOM 2150 O O . PRO B 1 144 ? 11.94926 48.55491 3.56945 1.000 78.83153 300 PRO B O 1
ATOM 2154 N N . GLN B 1 145 ? 10.12577 48.15054 4.83398 1.000 75.58132 301 GLN B N 1
ATOM 2155 C CA . GLN B 1 145 ? 10.30890 49.29835 5.72411 1.000 84.95956 301 GLN B CA 1
ATOM 2156 C C . GLN B 1 145 ? 9.29691 49.27177 6.86819 1.000 85.79653 301 GLN B C 1
ATOM 2157 O O . GLN B 1 145 ? 9.11463 48.25066 7.53146 1.000 87.37674 301 GLN B O 1
#

Secondary structure (DSSP, 8-state):
-PPPHHHHHHHHTSS-HHHHHHHHHHHHHH---HHHHHHHTT--HHHHHHHHHHHTTPEEES-STT----HHHHTTS-HHHHHHHTEEEEEEETTEEEEEES-GGGHHHHHHHH-S-EEEEEE-HHHHHHHHHHHS--/---HHHHHHHHTSS-HHHHHHHHHHHHHH---HHHHHHHTT--HHHHHHHHHHHHTPEE-S--TT----HHHHTTS-HHHHHHHTEEEEEEETTEEEEEES-GGGHHHHHHHH-S-EEEEE--HHHHHHHHHHHS--

Foldseek 3Di:
DQDDLLRLCCVVVQDDPVLQVVLVVVCVVVVDDSLVSSVVVPRPPVSSQVSLCVSLVAAEDPALVPAQADLVQQVLDDLVRCVVLQWGFRDDDPFATEIEHAGSVSVVVVCVSSVGHYHYHYYHPVRSVVNSCNNDPD/DDDLLRVCCVVPQDDPVLQVVLVVVCVVVVDDSLVSVVVVPRPPLVSVCSLCVVLVAAEDAALVPAQADLVQQVLDDLVCCVVLQWGFRDDDPQATEIEHAHSVSVVVVCVSSVGHYHYYYYHDVRSVVVSCNNPPD

B-factor: mean 42.46, std 14.27, range [23.56, 157.93]

InterPro domains:
  IPR001482 Type II/IV secretion system domain [PF00437] (503-884)
  IPR007831 Type II secretion system protein GspE, N-terminal [PF05157] (63-149)
  IPR007831 Type II secretion system protein GspE, N-terminal [PF05157] (226-302)
  IPR007831 Type II secretion system protein GspE, N-terminal [PF05157] (388-478)
  IPR027417 P-loop containing nucleoside triphosphate hydrolase [G3DSA:3.40.50.300] (613-889)
  IPR027417 P-loop containing nucleoside triphosphate hydrolase [SSF52540] (503-885)
  IPR037257 Type II secretion system protein GspE, N-terminal superfamily [G3DSA:3.30.300.160] (65-147)
  IPR037257 Type II secretion system protein GspE, N-terminal superfamily [G3DSA:3.30.300.160] (390-476)
  IPR037257 Type II secretion system protein GspE, N-terminal superfamily [SSF160246] (8-147)
  IPR037257 Type II secretion system protein GspE, N-terminal superfamily [SSF160246] (166-299)
  IPR037257 Type II secretion system protein GspE, N-terminal superfamily [SSF160246] (332-476)
  IPR061298 Bacterial type II secretion system protein, E signature [PS00662] (707-721)

Sequence (275 aa):
KDLKLGELLLQKGWISREALEEALVEQEKTGDLLGRILVRKGLPEEALYRALAEEKGLEFLESSTEGIVPDPSAALLLLRSDALRYGAVPIGFQNGEVEVVLSDPRHKEAVAQLLNRPARFYLALPQAWEELFRRAYPQDLKLGEELLLQKGWISREALEEALVEQEKTGDLLGRILVRKGLPEEALYRALAEEEKGLEFLESTEGIVPDPSAALLLLRSDALRYGAVPIGFQNGEVEVVLSDPRHKEAVAQLLNRPARFYLALPQAWEELFRRAYPQ

Solvent-accessible surface area: 14733 Å² total; per-residue (Å²): 155,139,69,151,18,4,82,13,0,45,135,52,42,17,19,59,158,69,39,16,94,95,0,80,109,55,56,96,90,75,65,51,68,23,7,127,0,5,46,150,95,42,12,21,82,16,0,14,31,39,0,30,2,100,66,64,65,12,102,30,30,41,17,0,89,22,32,136,23,47,106,66,0,10,150,60,8,129,69,72,32,0,92,158,46,5,0,0,0,18,7,87,50,162,65,67,1,37,0,0,0,28,26,6,145,64,44,90,45,0,33,131,81,15,127,111,84,24,45,19,29,0,0,34,59,72,14,19,93,86,0,8,137,105,15,16,101,178,153,85,115,35,4,57,26,0,37,124,54,22,8,18,52,117,59,32,5,89,114,4,75,96,47,53,144,91,87,62,49,66,22,6,143,0,4,48,136,134,33,6,16,70,39,2,10,26,60,0,34,1,98,70,68,62,12,72,39,36,81,12,0,104,61,34,134,15,49,108,68,0,10,149,58,8,128,82,70,30,0,95,163,47,5,0,0,0,20,7,84,80,150,64,61,0,31,0,0,0,29,26,10,140,68,42,97,43,0,34,127,82,17,130,110,88,27,90,20,23,0,0,27,67,72,21,19,83,91,0,6,140,99,14,18,108,110